Protein AF-U3U673-F1 (afdb_monomer_lite)

pLDDT: mean 75.5, std 21.14, range [34.41, 97.19]

Foldseek 3Di:
DDDPPDPPPDPDDPVPPPVFPQEFEPVLLVVLVVVLCCLPPPVLVVLVVQLVVLVVPDDQVPRPSNVVSVVVNVVSVVSNVVSVVSSVRHDYDDDDPVCPQADDAQKWWWKAFPVRDIAIAHEGGPSSCDDPVNPRYDYCPDQVNVQRGGDGAQDWTWGQDPVGITIMHTHDIDHDDPVVVVVVVVVVVVVVVVVVVVVVVVVVPPDDDDDDDDDDDDDDDDDDDDDDD

Radius of gyration: 31.05 Å; chains: 1; bounding box: 85×85×80 Å

Structure (mmCIF, N/CA/C/O backbone):
data_AF-U3U673-F1
#
_entry.id   AF-U3U673-F1
#
loop_
_atom_site.group_PDB
_atom_site.id
_atom_site.type_symbol
_atom_site.label_atom_id
_atom_site.label_alt_id
_atom_site.label_comp_id
_atom_site.label_asym_id
_atom_site.label_entity_id
_atom_site.label_seq_id
_atom_site.pdbx_PDB_ins_code
_atom_site.Cartn_x
_atom_site.Cartn_y
_atom_site.Cartn_z
_atom_site.occupancy
_atom_site.B_iso_or_equiv
_atom_site.auth_seq_id
_atom_site.auth_comp_id
_atom_site.auth_asym_id
_atom_site.auth_atom_id
_atom_site.pdbx_PDB_model_num
ATOM 1 N N . MET A 1 1 ? 40.592 -34.883 3.703 1.00 41.09 1 MET A N 1
ATOM 2 C CA . MET A 1 1 ? 40.811 -33.464 4.067 1.00 41.09 1 MET A CA 1
ATOM 3 C C . MET A 1 1 ? 40.754 -32.670 2.773 1.00 41.09 1 MET A C 1
ATOM 5 O O . MET A 1 1 ? 41.442 -33.080 1.857 1.00 41.09 1 MET A O 1
ATOM 9 N N . LEU A 1 2 ? 40.000 -31.601 2.548 1.00 46.12 2 LEU A N 1
ATOM 10 C CA . LEU A 1 2 ? 39.000 -30.818 3.283 1.00 46.12 2 LEU A CA 1
ATOM 11 C C . LEU A 1 2 ? 38.540 -29.794 2.219 1.00 46.12 2 LEU A C 1
ATOM 13 O O . LEU A 1 2 ? 39.374 -28.971 1.860 1.00 46.12 2 LEU A O 1
ATOM 17 N N . CYS A 1 3 ? 37.318 -29.850 1.665 1.00 37.28 3 CYS A N 1
ATOM 18 C CA . CYS A 1 3 ? 36.732 -28.674 0.981 1.00 37.28 3 CYS A CA 1
ATOM 19 C C . CYS A 1 3 ? 35.222 -28.745 0.648 1.00 37.28 3 CYS A C 1
ATOM 21 O O . CYS A 1 3 ? 34.767 -28.017 -0.225 1.00 37.28 3 CYS A O 1
ATOM 23 N N . ASP A 1 4 ? 34.421 -29.537 1.369 1.00 47.56 4 ASP A N 1
ATOM 24 C CA . ASP A 1 4 ? 32.951 -29.584 1.199 1.00 47.56 4 ASP A CA 1
ATOM 25 C C . ASP A 1 4 ? 32.200 -28.818 2.305 1.00 47.56 4 ASP A C 1
ATOM 27 O O . ASP A 1 4 ? 31.209 -29.289 2.856 1.00 47.56 4 ASP A O 1
ATOM 31 N N . SER A 1 5 ? 32.669 -27.627 2.692 1.00 47.22 5 SER A N 1
ATOM 32 C CA . SER A 1 5 ? 31.984 -26.850 3.740 1.00 47.22 5 SER A CA 1
ATOM 33 C C . SER A 1 5 ? 32.206 -25.342 3.628 1.00 47.22 5 SER A C 1
ATOM 35 O O . SER A 1 5 ? 32.678 -24.708 4.567 1.00 47.22 5 SER A O 1
ATOM 37 N N . LEU A 1 6 ? 31.846 -24.742 2.491 1.00 44.62 6 LEU A N 1
ATOM 38 C CA . LEU A 1 6 ? 31.764 -23.275 2.369 1.00 44.62 6 LEU A CA 1
ATOM 39 C C . LEU A 1 6 ? 30.470 -22.767 1.706 1.00 44.62 6 LEU A C 1
ATOM 41 O O . LEU A 1 6 ? 30.372 -21.594 1.365 1.00 44.62 6 LEU A O 1
ATOM 45 N N . TYR A 1 7 ? 29.439 -23.612 1.598 1.00 44.91 7 TYR A N 1
ATOM 46 C CA . TYR A 1 7 ? 28.103 -23.223 1.111 1.00 44.91 7 TYR A CA 1
ATOM 47 C C . TYR A 1 7 ? 26.984 -23.451 2.137 1.00 44.91 7 TYR A C 1
ATOM 49 O O . TYR A 1 7 ? 25.839 -23.724 1.787 1.00 44.91 7 TYR A O 1
ATOM 57 N N . ALA A 1 8 ? 27.304 -23.339 3.427 1.00 48.09 8 ALA A N 1
ATOM 58 C CA . ALA A 1 8 ? 26.330 -23.539 4.499 1.00 48.09 8 ALA A CA 1
ATOM 59 C C . ALA A 1 8 ? 26.537 -22.597 5.694 1.00 48.09 8 ALA A C 1
ATOM 61 O O . ALA A 1 8 ? 26.301 -22.987 6.829 1.00 48.09 8 ALA A O 1
ATOM 62 N N . VAL A 1 9 ? 26.976 -21.353 5.473 1.00 45.12 9 VAL A N 1
ATOM 63 C CA . VAL A 1 9 ? 27.039 -20.344 6.544 1.00 45.12 9 VAL A CA 1
ATOM 64 C C . VAL A 1 9 ? 26.683 -18.980 5.960 1.00 45.12 9 VAL A C 1
ATOM 66 O O . VAL A 1 9 ? 27.523 -18.318 5.364 1.00 45.12 9 VAL A O 1
ATOM 69 N N . ASN A 1 10 ? 25.390 -18.655 6.048 1.00 46.97 10 ASN A N 1
ATOM 70 C CA . ASN A 1 10 ? 24.757 -17.320 6.109 1.00 46.97 10 ASN A CA 1
ATOM 71 C C . ASN A 1 10 ? 23.314 -17.374 5.569 1.00 46.97 10 ASN A C 1
ATOM 73 O O . ASN A 1 10 ? 22.875 -16.534 4.788 1.00 46.97 10 ASN A O 1
ATOM 77 N N . ARG A 1 11 ? 22.551 -18.385 6.009 1.00 46.28 11 ARG A N 1
ATOM 78 C CA . ARG A 1 11 ? 21.081 -18.408 5.942 1.00 46.28 11 ARG A CA 1
ATOM 79 C C . ARG A 1 11 ? 20.502 -18.399 7.356 1.00 46.28 11 ARG A C 1
ATOM 81 O O . ARG A 1 11 ? 19.714 -19.255 7.734 1.00 46.28 11 ARG A O 1
ATOM 88 N N . ALA A 1 12 ? 20.954 -17.445 8.148 1.00 42.53 12 ALA A N 1
ATOM 89 C CA . ALA A 1 12 ? 20.345 -17.074 9.410 1.00 42.53 12 ALA A CA 1
ATOM 90 C C . ALA A 1 12 ? 20.705 -15.607 9.648 1.00 42.53 12 ALA A C 1
ATOM 92 O O . ALA A 1 12 ? 21.840 -15.215 9.397 1.00 42.53 12 ALA A O 1
ATOM 93 N N . VAL A 1 13 ? 19.739 -14.831 10.136 1.00 41.03 13 VAL A N 1
ATOM 94 C CA . VAL A 1 13 ? 19.811 -13.390 10.436 1.00 41.03 13 VAL A CA 1
ATOM 95 C C . VAL A 1 13 ? 19.468 -12.447 9.268 1.00 41.03 13 VAL A C 1
ATOM 97 O O . VAL A 1 13 ? 20.268 -11.637 8.819 1.00 41.03 13 VAL A O 1
ATOM 100 N N . THR A 1 14 ? 18.192 -12.463 8.880 1.00 39.06 14 THR A N 1
ATOM 101 C CA . THR A 1 14 ? 17.359 -11.244 8.968 1.00 39.06 14 THR A CA 1
ATOM 102 C C . THR A 1 14 ? 16.091 -11.582 9.744 1.00 39.06 14 THR A C 1
ATOM 104 O O . THR A 1 14 ? 14.972 -11.557 9.241 1.00 39.06 14 THR A O 1
ATOM 107 N N . THR A 1 15 ? 16.283 -11.960 11.004 1.00 40.66 15 THR A N 1
ATOM 108 C CA . THR A 1 15 ? 15.222 -12.130 11.998 1.00 40.66 15 THR A CA 1
ATOM 109 C C . THR A 1 15 ? 14.765 -10.740 12.464 1.00 40.66 15 THR A C 1
ATOM 111 O O . THR A 1 15 ? 15.051 -10.324 13.579 1.00 40.66 15 THR A O 1
ATOM 114 N N . SER A 1 16 ? 14.143 -9.979 11.561 1.00 42.34 16 SER A N 1
ATOM 115 C CA . SER A 1 16 ? 13.370 -8.756 11.851 1.00 42.34 16 SER A CA 1
ATOM 116 C C . SER A 1 16 ? 12.424 -8.345 10.710 1.00 42.34 16 SER A C 1
ATOM 118 O O . SER A 1 16 ? 11.810 -7.282 10.786 1.00 42.34 16 SER A O 1
ATOM 120 N N . GLU A 1 17 ? 12.227 -9.182 9.681 1.00 48.66 17 GLU A N 1
ATOM 121 C CA . GLU A 1 17 ? 11.011 -9.109 8.864 1.00 48.66 17 GLU A CA 1
ATOM 122 C C . GLU A 1 17 ? 9.852 -9.594 9.741 1.00 48.66 17 GLU A C 1
ATOM 124 O O . GLU A 1 17 ? 9.489 -10.770 9.751 1.00 48.66 17 GLU A O 1
ATOM 129 N N . ALA A 1 18 ? 9.317 -8.681 10.557 1.00 48.25 18 ALA A N 1
ATOM 130 C CA . ALA A 1 18 ? 8.008 -8.837 11.169 1.00 48.25 18 ALA A CA 1
ATOM 131 C C . ALA A 1 18 ? 7.057 -9.361 10.090 1.00 48.25 18 ALA A C 1
ATOM 133 O O . ALA A 1 18 ? 7.066 -8.838 8.976 1.00 48.25 18 ALA A O 1
ATOM 134 N N . MET A 1 19 ? 6.311 -10.425 10.394 1.00 60.16 19 MET A N 1
ATOM 135 C CA . MET A 1 19 ? 5.381 -11.045 9.454 1.00 60.16 19 MET A CA 1
ATOM 136 C C . MET A 1 19 ? 4.450 -9.971 8.894 1.00 60.16 19 MET A C 1
ATOM 138 O O . MET A 1 19 ? 3.515 -9.549 9.568 1.00 60.16 19 MET A O 1
ATOM 142 N N . LYS A 1 20 ? 4.770 -9.487 7.691 1.00 67.19 20 LYS A N 1
ATOM 143 C CA . LYS A 1 20 ? 4.067 -8.380 7.057 1.00 67.19 20 LYS A CA 1
ATOM 144 C C . LYS A 1 20 ? 2.636 -8.832 6.837 1.00 67.19 20 LYS A C 1
ATOM 146 O O . LYS A 1 20 ? 2.406 -9.887 6.241 1.00 67.19 20 LYS A O 1
ATOM 151 N N . THR A 1 21 ? 1.685 -8.063 7.343 1.00 82.38 21 THR A N 1
ATOM 152 C CA . THR A 1 21 ? 0.281 -8.439 7.246 1.00 82.38 21 THR A CA 1
ATOM 153 C C . THR A 1 21 ? -0.146 -8.438 5.772 1.00 82.38 21 THR A C 1
ATOM 155 O O . THR A 1 21 ? -0.102 -7.406 5.106 1.00 82.38 21 THR A O 1
ATOM 158 N N . GLN A 1 22 ? -0.541 -9.604 5.245 1.00 88.06 22 GLN A N 1
ATOM 159 C CA . GLN A 1 22 ? -0.904 -9.817 3.832 1.00 88.06 22 GLN A CA 1
ATOM 160 C C . GLN A 1 22 ? -2.353 -9.391 3.530 1.00 88.06 22 GLN A C 1
ATOM 162 O O . GLN A 1 22 ? -3.122 -10.152 2.941 1.00 88.06 22 GLN A O 1
ATOM 167 N N . LEU A 1 23 ? -2.747 -8.199 3.975 1.00 89.94 23 LEU A N 1
ATOM 168 C CA . LEU A 1 23 ? -4.087 -7.646 3.766 1.00 89.94 23 LEU A CA 1
ATOM 169 C C . LEU A 1 23 ? -4.001 -6.413 2.873 1.00 89.94 23 LEU A C 1
ATOM 171 O O . LEU A 1 23 ? -3.088 -5.602 3.024 1.00 89.94 23 LEU A O 1
ATOM 175 N N . ILE A 1 24 ? -4.953 -6.280 1.954 1.00 90.50 24 ILE A N 1
ATOM 176 C CA . ILE A 1 24 ? -5.050 -5.141 1.042 1.00 90.50 24 ILE A CA 1
ATOM 177 C C . ILE A 1 24 ? -6.512 -4.766 0.798 1.00 90.50 24 ILE A C 1
ATOM 179 O O . ILE A 1 24 ? -7.388 -5.635 0.784 1.00 90.50 24 ILE A O 1
ATOM 183 N N . THR A 1 25 ? -6.780 -3.479 0.589 1.00 89.31 25 THR A N 1
ATOM 184 C CA . THR A 1 25 ? -8.088 -3.019 0.114 1.00 89.31 25 THR A CA 1
ATOM 185 C C . THR A 1 25 ? -8.305 -3.403 -1.353 1.00 89.31 25 THR A C 1
ATOM 187 O O . THR A 1 25 ? -7.363 -3.623 -2.124 1.00 89.31 25 THR A O 1
ATOM 190 N N . ARG A 1 26 ? -9.571 -3.461 -1.776 1.00 88.06 26 ARG A N 1
ATOM 191 C CA . ARG A 1 26 ? -9.944 -3.699 -3.178 1.00 88.06 26 ARG A CA 1
ATOM 192 C C . ARG A 1 26 ? -9.343 -2.648 -4.117 1.00 88.06 26 ARG A C 1
ATOM 194 O O . ARG A 1 26 ? -8.765 -2.993 -5.150 1.00 88.06 26 ARG A O 1
ATOM 201 N N . GLU A 1 27 ? -9.439 -1.378 -3.733 1.00 86.50 27 GLU A N 1
ATOM 202 C CA . GLU A 1 27 ? -8.862 -0.245 -4.461 1.00 86.50 27 GLU A CA 1
ATOM 203 C C . GLU A 1 27 ? -7.339 -0.376 -4.597 1.00 86.50 27 GLU A C 1
ATOM 205 O O . GLU A 1 27 ? -6.792 -0.228 -5.693 1.00 86.50 27 GLU A O 1
ATOM 210 N N . GLY A 1 28 ? -6.654 -0.684 -3.491 1.00 88.19 28 GLY A N 1
ATOM 211 C CA . GLY A 1 28 ? -5.207 -0.864 -3.448 1.00 88.19 28 GLY A CA 1
ATOM 212 C C . GLY A 1 28 ? -4.745 -1.992 -4.363 1.00 88.19 28 GLY A C 1
ATOM 213 O O . GLY A 1 28 ? -3.818 -1.813 -5.154 1.00 88.19 28 GLY A O 1
ATOM 214 N N . TYR A 1 29 ? -5.441 -3.131 -4.335 1.00 90.94 29 TYR A N 1
ATOM 215 C CA . TYR A 1 29 ? -5.142 -4.260 -5.215 1.00 90.94 29 TYR A CA 1
ATOM 216 C C . TYR A 1 29 ? -5.245 -3.876 -6.695 1.00 90.94 29 TYR A C 1
ATOM 218 O O . TYR A 1 29 ? -4.346 -4.176 -7.485 1.00 90.94 29 TYR A O 1
ATOM 226 N N . ASN A 1 30 ? -6.312 -3.167 -7.073 1.00 90.88 30 ASN A N 1
ATOM 227 C CA . ASN A 1 30 ? -6.515 -2.719 -8.449 1.00 90.88 30 ASN A CA 1
ATOM 228 C C . ASN A 1 30 ? -5.425 -1.738 -8.900 1.00 90.88 30 ASN A C 1
ATOM 230 O O . ASN A 1 30 ? -4.930 -1.858 -10.021 1.00 90.88 30 ASN A O 1
ATOM 234 N N . LYS A 1 31 ? -4.995 -0.820 -8.024 1.00 90.19 31 LYS A N 1
ATOM 235 C CA . LYS A 1 31 ? -3.881 0.105 -8.294 1.00 90.19 31 LYS A CA 1
ATOM 236 C C . LYS A 1 31 ? -2.564 -0.641 -8.516 1.00 90.19 31 LYS A C 1
ATOM 238 O O . LYS A 1 31 ? -1.888 -0.385 -9.509 1.00 90.19 31 LYS A O 1
ATOM 243 N N . LEU A 1 32 ? -2.223 -1.599 -7.650 1.00 91.31 32 LEU A N 1
ATOM 244 C CA . LEU A 1 32 ? -1.005 -2.407 -7.798 1.00 91.31 32 LEU A CA 1
ATOM 245 C C . LEU A 1 32 ? -1.026 -3.262 -9.069 1.00 91.31 32 LEU A C 1
ATOM 247 O O . LEU A 1 32 ? 0.001 -3.424 -9.731 1.00 91.31 32 LEU A O 1
ATOM 251 N N . ARG A 1 33 ? -2.195 -3.800 -9.429 1.00 93.38 33 ARG A N 1
ATOM 252 C CA . ARG A 1 33 ? -2.381 -4.549 -10.673 1.00 93.38 33 ARG A CA 1
ATOM 253 C C . ARG A 1 33 ? -2.203 -3.655 -11.900 1.00 93.38 33 ARG A C 1
ATOM 255 O O . ARG A 1 33 ? -1.454 -4.018 -12.801 1.00 93.38 33 ARG A O 1
ATOM 262 N N . ALA A 1 34 ? -2.831 -2.481 -11.909 1.00 93.94 34 ALA A N 1
ATOM 263 C CA . ALA A 1 34 ? -2.680 -1.507 -12.987 1.00 93.94 34 ALA A CA 1
ATOM 264 C C . ALA A 1 34 ? -1.221 -1.047 -13.136 1.00 93.94 34 ALA A C 1
ATOM 266 O O . ALA A 1 34 ? -0.706 -0.973 -14.251 1.00 93.94 34 ALA A O 1
ATOM 267 N N . GLU A 1 35 ? -0.524 -0.812 -12.020 1.00 93.12 35 GLU A N 1
ATOM 268 C CA . GLU A 1 35 ? 0.906 -0.495 -12.023 1.00 93.12 35 GLU A CA 1
ATOM 269 C C . GLU A 1 35 ? 1.732 -1.638 -12.631 1.00 93.12 35 GLU A C 1
ATOM 271 O O . GLU A 1 35 ? 2.569 -1.397 -13.503 1.00 93.12 35 GLU A O 1
ATOM 276 N N . HIS A 1 36 ? 1.492 -2.887 -12.211 1.00 94.81 36 HIS A N 1
ATOM 277 C CA . HIS A 1 36 ? 2.172 -4.056 -12.770 1.00 94.81 36 HIS A CA 1
ATOM 278 C C . HIS A 1 36 ? 1.980 -4.139 -14.288 1.00 94.81 36 HIS A C 1
ATOM 280 O O . HIS A 1 36 ? 2.955 -4.319 -15.022 1.00 94.81 36 HIS A O 1
ATOM 286 N N . ASP A 1 37 ? 0.741 -3.993 -14.755 1.00 95.62 37 ASP A N 1
ATOM 287 C CA . ASP A 1 37 ? 0.399 -4.136 -16.165 1.00 95.62 37 ASP A CA 1
ATOM 288 C C . ASP A 1 37 ? 1.010 -3.008 -17.005 1.00 95.62 37 ASP A C 1
ATOM 290 O O . ASP A 1 37 ? 1.577 -3.283 -18.064 1.00 95.62 37 ASP A O 1
ATOM 294 N N . HIS A 1 38 ? 1.009 -1.770 -16.507 1.00 96.19 38 HIS A N 1
ATOM 295 C CA . HIS A 1 38 ? 1.695 -0.647 -17.151 1.00 96.19 38 HIS A CA 1
ATOM 296 C C . HIS A 1 38 ? 3.213 -0.880 -17.237 1.00 96.19 38 HIS A C 1
ATOM 298 O O . HIS A 1 38 ? 3.829 -0.723 -18.297 1.00 96.19 38 HIS A O 1
ATOM 304 N N . LEU A 1 39 ? 3.837 -1.317 -16.136 1.00 95.81 39 LEU A N 1
ATOM 305 C CA . LEU A 1 39 ? 5.272 -1.596 -16.110 1.00 95.81 39 LEU A CA 1
ATOM 306 C C . LEU A 1 39 ? 5.656 -2.726 -17.070 1.00 95.81 39 LEU A C 1
ATOM 308 O O . LEU A 1 39 ? 6.684 -2.635 -17.745 1.00 95.81 39 LEU A O 1
ATOM 312 N N . TRP A 1 40 ? 4.847 -3.782 -17.136 1.00 95.00 40 TRP A N 1
ATOM 313 C CA . TRP A 1 40 ? 5.128 -4.967 -17.939 1.00 95.00 40 TRP A CA 1
ATOM 314 C C . TRP A 1 40 ? 4.841 -4.767 -19.430 1.00 95.00 40 TRP A C 1
ATOM 316 O O . TRP A 1 40 ? 5.676 -5.139 -20.257 1.00 95.00 40 TRP A O 1
ATOM 326 N N . ASN A 1 41 ? 3.692 -4.180 -19.773 1.00 95.50 41 ASN A N 1
ATOM 327 C CA . ASN A 1 41 ? 3.214 -4.096 -21.155 1.00 95.50 41 ASN A CA 1
ATOM 328 C C . ASN A 1 41 ? 3.707 -2.845 -21.892 1.00 95.50 41 ASN A C 1
ATOM 330 O O . ASN A 1 41 ? 3.889 -2.894 -23.107 1.00 95.50 41 ASN A O 1
ATOM 334 N N . GLU A 1 42 ? 3.952 -1.740 -21.184 1.00 95.94 42 GLU A N 1
ATOM 335 C CA . GLU A 1 42 ? 4.288 -0.456 -21.811 1.00 95.94 42 GLU A CA 1
ATOM 336 C C . GLU A 1 42 ? 5.735 -0.052 -21.522 1.00 95.94 42 GLU A C 1
ATOM 338 O O . GLU A 1 42 ? 6.576 -0.026 -22.428 1.00 95.94 42 GLU A O 1
ATOM 343 N N . LYS A 1 43 ? 6.055 0.203 -20.246 1.00 96.00 43 LYS A N 1
ATOM 344 C CA . LYS A 1 43 ? 7.345 0.790 -19.855 1.00 96.00 43 LYS A CA 1
ATOM 345 C C . LYS A 1 43 ? 8.527 -0.131 -20.117 1.00 96.00 43 LYS A C 1
ATOM 347 O O . LYS A 1 43 ? 9.547 0.305 -20.647 1.00 96.00 43 LYS A O 1
ATOM 352 N N . ARG A 1 44 ? 8.432 -1.413 -19.757 1.00 95.75 44 ARG A N 1
ATOM 353 C CA . ARG A 1 44 ? 9.546 -2.353 -19.945 1.00 95.75 44 ARG A CA 1
ATOM 354 C C . ARG A 1 44 ? 9.917 -2.524 -21.431 1.00 95.75 44 ARG A C 1
ATOM 356 O O . ARG A 1 44 ? 11.110 -2.408 -21.736 1.00 95.75 44 ARG A O 1
ATOM 363 N N . PRO A 1 45 ? 8.973 -2.748 -22.369 1.00 97.19 45 PRO A N 1
ATOM 364 C CA . PRO A 1 45 ? 9.275 -2.760 -23.801 1.00 97.19 45 PRO A CA 1
ATOM 365 C C . PRO A 1 45 ? 9.844 -1.436 -24.318 1.00 97.19 45 PRO A C 1
ATOM 367 O O . PRO A 1 45 ? 10.803 -1.461 -25.087 1.00 97.19 45 PRO A O 1
ATOM 370 N N . GLU A 1 46 ? 9.304 -0.294 -23.881 1.00 96.69 46 GLU A N 1
ATOM 371 C CA . GLU A 1 46 ? 9.803 1.042 -24.238 1.00 96.69 46 GLU A CA 1
ATOM 372 C C . GLU A 1 46 ? 11.289 1.197 -23.880 1.00 96.69 46 GLU A C 1
ATOM 374 O O . GLU A 1 46 ? 12.121 1.417 -24.762 1.00 96.69 46 GLU A O 1
ATOM 379 N N . ILE A 1 47 ? 11.648 0.978 -22.611 1.00 96.44 47 ILE A N 1
ATOM 380 C CA . ILE A 1 47 ? 13.036 1.110 -22.147 1.00 96.44 47 ILE A CA 1
ATOM 381 C C . ILE A 1 47 ? 13.951 0.090 -22.830 1.00 96.44 47 ILE A C 1
ATOM 383 O O . ILE A 1 47 ? 15.087 0.413 -23.165 1.00 96.44 47 ILE A O 1
ATOM 387 N N . THR A 1 48 ? 13.467 -1.123 -23.106 1.00 96.75 48 THR A N 1
ATOM 388 C CA . THR A 1 48 ? 14.257 -2.138 -23.823 1.00 96.75 48 THR A CA 1
ATOM 389 C C . THR A 1 48 ? 14.638 -1.663 -25.228 1.00 96.75 48 THR A C 1
ATOM 391 O O . THR A 1 48 ? 15.787 -1.835 -25.639 1.00 96.75 48 THR A O 1
ATOM 394 N N . ARG A 1 49 ? 13.712 -1.016 -25.952 1.00 96.56 49 ARG A N 1
ATOM 395 C CA . ARG A 1 49 ? 14.000 -0.429 -27.271 1.00 96.56 49 ARG A CA 1
ATOM 396 C C . ARG A 1 49 ? 15.036 0.688 -27.167 1.00 96.56 49 ARG A C 1
ATOM 398 O O . ARG A 1 49 ? 15.979 0.692 -27.952 1.00 96.56 49 ARG A O 1
ATOM 405 N N . ILE A 1 50 ? 14.908 1.570 -26.174 1.00 95.38 50 ILE A N 1
ATOM 406 C CA . ILE A 1 50 ? 15.864 2.665 -25.938 1.00 95.38 50 ILE A CA 1
ATOM 407 C C . ILE A 1 50 ? 17.258 2.111 -25.625 1.00 95.38 50 ILE A C 1
ATOM 409 O O . ILE A 1 50 ? 18.238 2.549 -26.220 1.00 95.38 50 ILE A O 1
ATOM 413 N N .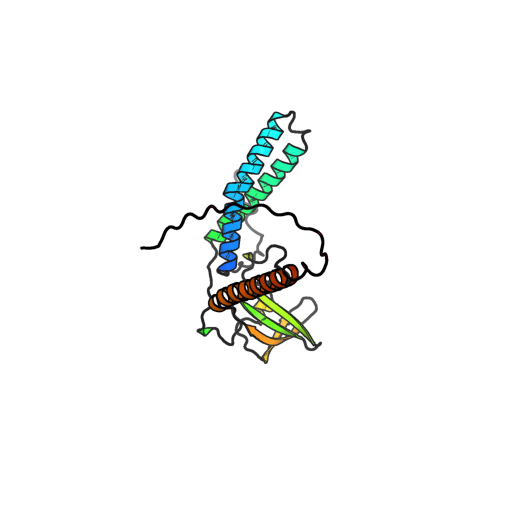 VAL A 1 51 ? 17.360 1.105 -24.750 1.00 95.44 51 VAL A N 1
ATOM 414 C CA . VAL A 1 51 ? 18.637 0.444 -24.432 1.00 95.44 51 VAL A CA 1
ATOM 415 C C . VAL A 1 51 ? 19.248 -0.195 -25.679 1.00 95.44 51 VAL A C 1
ATOM 417 O O . VAL A 1 51 ? 20.450 -0.063 -25.897 1.00 95.44 51 VAL A O 1
ATOM 420 N N . SER A 1 52 ? 18.440 -0.873 -26.500 1.00 95.31 52 SER A N 1
ATOM 421 C CA . SER A 1 52 ? 18.907 -1.499 -27.741 1.00 95.31 52 SER A CA 1
ATOM 422 C C . SER A 1 52 ? 19.402 -0.467 -28.754 1.00 95.31 52 SER A C 1
ATOM 424 O O . SER A 1 52 ? 20.425 -0.690 -29.396 1.00 95.31 52 SER A O 1
ATOM 426 N N . TRP A 1 53 ? 18.700 0.659 -28.887 1.00 93.94 53 TRP A N 1
ATOM 427 C CA . TRP A 1 53 ? 19.097 1.756 -29.766 1.00 93.94 53 TRP A CA 1
ATOM 428 C C . TRP A 1 53 ? 20.381 2.428 -29.272 1.00 93.94 53 TRP A C 1
ATOM 430 O O . TRP A 1 53 ? 21.341 2.536 -30.030 1.00 93.94 53 TRP A O 1
ATOM 440 N N . ALA A 1 54 ? 20.465 2.762 -27.981 1.00 94.31 54 ALA A N 1
ATOM 441 C CA . ALA A 1 54 ? 21.671 3.326 -27.376 1.00 94.31 54 ALA A CA 1
ATOM 442 C C . ALA A 1 54 ? 22.884 2.391 -27.538 1.00 94.31 54 ALA A C 1
ATOM 444 O O . ALA A 1 54 ? 23.990 2.845 -27.825 1.00 94.31 54 ALA A O 1
ATOM 445 N N . ALA A 1 55 ? 22.674 1.074 -27.436 1.00 93.38 55 ALA A N 1
ATOM 446 C CA . ALA A 1 55 ? 23.719 0.075 -27.651 1.00 93.38 55 ALA A CA 1
ATOM 447 C C . ALA A 1 55 ? 24.211 -0.022 -29.109 1.00 93.38 55 ALA A C 1
ATOM 449 O O . ALA A 1 55 ? 25.251 -0.640 -29.331 1.00 93.38 55 ALA A O 1
ATOM 450 N N . SER A 1 56 ? 23.485 0.546 -30.080 1.00 93.12 56 SER A N 1
ATOM 451 C CA . SER A 1 56 ? 23.876 0.578 -31.498 1.00 93.12 56 SER A CA 1
ATOM 452 C C . SER A 1 56 ? 24.705 1.808 -31.887 1.00 93.12 56 SER A C 1
ATOM 454 O O . SER A 1 56 ? 25.344 1.798 -32.933 1.00 93.12 56 SER A O 1
ATOM 456 N N . LEU A 1 57 ? 24.723 2.852 -31.048 1.00 90.44 57 LEU A N 1
ATOM 457 C CA . LEU A 1 57 ? 25.331 4.152 -31.362 1.00 90.44 57 LEU A CA 1
ATOM 458 C C . LEU A 1 57 ? 26.826 4.258 -31.025 1.00 90.44 57 LEU A C 1
ATOM 460 O O . LEU A 1 57 ? 27.427 5.291 -31.305 1.00 90.44 57 LEU A O 1
ATOM 464 N N . GLY A 1 58 ? 27.438 3.230 -30.430 1.00 87.06 58 GLY A N 1
ATOM 465 C CA . GLY A 1 58 ? 28.867 3.250 -30.114 1.00 87.06 58 GLY A CA 1
ATOM 466 C C . GLY A 1 58 ? 29.253 2.407 -28.903 1.00 87.06 58 GLY A C 1
ATOM 467 O O . GLY A 1 58 ? 28.565 1.444 -28.552 1.00 87.06 58 GLY A O 1
ATOM 468 N N . ASP A 1 59 ? 30.373 2.773 -28.270 1.00 90.00 59 ASP A N 1
ATOM 469 C CA . ASP A 1 59 ? 30.865 2.068 -27.090 1.00 90.00 59 ASP A CA 1
ATOM 470 C C . ASP A 1 59 ? 29.932 2.249 -25.882 1.00 90.00 59 ASP A C 1
ATOM 472 O O . ASP A 1 59 ? 29.449 3.334 -25.552 1.00 90.00 59 ASP A O 1
ATOM 476 N N . ARG A 1 60 ? 29.676 1.136 -25.198 1.00 87.62 60 ARG A N 1
ATOM 477 C CA . ARG A 1 60 ? 28.714 1.039 -24.098 1.00 87.62 60 ARG A CA 1
ATOM 478 C C . ARG A 1 60 ? 29.242 1.657 -22.806 1.00 87.62 60 ARG A C 1
ATOM 480 O O . ARG A 1 60 ? 28.428 1.995 -21.949 1.00 87.62 60 ARG A O 1
ATOM 487 N N . SER A 1 61 ? 30.564 1.751 -22.650 1.00 86.75 61 SER A N 1
ATOM 488 C CA . SER A 1 61 ? 31.220 2.334 -21.470 1.00 86.75 61 SER A CA 1
ATOM 489 C C . SER A 1 61 ? 31.012 3.841 -21.390 1.00 86.75 61 SER A C 1
ATOM 491 O O . SER A 1 61 ? 30.814 4.382 -20.306 1.00 86.75 61 SER A O 1
ATOM 493 N N . GLU A 1 62 ? 31.061 4.503 -22.544 1.00 90.06 62 GLU A N 1
ATOM 494 C CA . GLU A 1 62 ? 31.052 5.963 -22.653 1.00 90.06 62 GLU A CA 1
ATOM 495 C C . GLU A 1 62 ? 29.639 6.519 -22.868 1.00 90.06 62 GLU A C 1
ATOM 497 O O . GLU A 1 62 ? 29.356 7.669 -22.532 1.00 90.06 62 GLU A O 1
ATOM 502 N N . ASN A 1 63 ? 28.716 5.698 -23.379 1.00 93.00 63 ASN A N 1
ATOM 503 C CA . ASN A 1 63 ? 27.343 6.117 -23.627 1.00 93.00 63 ASN A CA 1
ATOM 504 C C . ASN A 1 63 ? 26.530 6.248 -22.317 1.00 93.00 63 ASN A C 1
ATOM 506 O O . ASN A 1 63 ? 26.080 5.261 -21.714 1.00 93.00 63 ASN A O 1
ATOM 510 N N . ALA A 1 64 ? 26.290 7.496 -21.907 1.00 93.12 64 ALA A N 1
ATOM 511 C CA . ALA A 1 64 ? 25.490 7.842 -20.734 1.00 93.12 64 ALA A CA 1
ATOM 512 C C . ALA A 1 64 ? 24.039 7.329 -20.826 1.00 93.12 64 ALA A C 1
ATOM 514 O O . ALA A 1 64 ? 23.518 6.795 -19.839 1.00 93.12 64 ALA A O 1
ATOM 515 N N . ASP A 1 65 ? 23.416 7.403 -22.008 1.00 93.12 65 ASP A N 1
ATOM 516 C CA . ASP A 1 65 ? 22.037 6.956 -22.226 1.00 93.12 65 ASP A CA 1
ATOM 517 C C . ASP A 1 65 ? 21.908 5.448 -22.028 1.00 93.12 65 ASP A C 1
ATOM 519 O O . ASP A 1 65 ? 20.959 4.974 -21.397 1.00 93.12 65 ASP A O 1
ATOM 523 N N . TYR A 1 66 ? 22.884 4.669 -22.498 1.00 94.62 66 TYR A N 1
ATOM 524 C CA . TYR A 1 66 ? 22.893 3.225 -22.274 1.00 94.62 66 TYR A CA 1
ATOM 525 C C . TYR A 1 66 ? 22.988 2.895 -20.778 1.00 94.62 66 TYR A C 1
ATOM 527 O O . TYR A 1 66 ? 22.200 2.094 -20.261 1.00 94.62 66 TYR A O 1
ATOM 535 N N . THR A 1 67 ? 23.916 3.531 -20.059 1.00 94.19 67 THR A N 1
ATOM 536 C CA . THR A 1 67 ? 24.127 3.275 -18.626 1.00 94.19 67 THR A CA 1
ATOM 537 C C . THR A 1 67 ? 22.898 3.647 -17.795 1.00 94.19 67 THR A C 1
ATOM 539 O O . THR A 1 67 ? 22.462 2.861 -16.941 1.00 94.19 67 THR A O 1
ATOM 542 N N . TYR A 1 68 ? 22.298 4.806 -18.074 1.00 95.38 68 TYR A N 1
ATOM 543 C CA . TYR A 1 68 ? 21.085 5.272 -17.410 1.00 95.38 68 TYR A CA 1
ATOM 544 C C . TYR A 1 68 ? 19.897 4.338 -17.672 1.00 95.38 68 TYR A C 1
ATOM 546 O O . TYR A 1 68 ? 19.314 3.797 -16.727 1.00 95.38 68 TYR A O 1
ATOM 554 N N . ASN A 1 69 ? 19.579 4.060 -18.940 1.00 96.06 69 ASN A N 1
ATOM 555 C CA . ASN A 1 69 ? 18.421 3.236 -19.290 1.00 96.06 69 ASN A CA 1
ATOM 556 C C . ASN A 1 69 ? 18.583 1.781 -18.820 1.00 96.06 69 ASN A C 1
ATOM 558 O O . ASN A 1 69 ? 17.615 1.146 -18.402 1.00 96.06 69 ASN A O 1
ATOM 562 N N . LYS A 1 70 ? 19.814 1.258 -18.764 1.00 94.94 70 LYS A N 1
ATOM 563 C CA . LYS A 1 70 ? 20.101 -0.055 -18.166 1.00 94.94 70 LYS A CA 1
ATOM 564 C C . LYS A 1 70 ? 19.895 -0.076 -16.650 1.00 94.94 70 LYS A C 1
ATOM 566 O O . LYS A 1 70 ? 19.514 -1.105 -16.086 1.00 94.94 70 LYS A O 1
ATOM 571 N N . ARG A 1 71 ? 20.161 1.028 -15.944 1.00 96.38 71 ARG A N 1
ATOM 572 C CA . ARG A 1 71 ? 19.805 1.166 -14.520 1.00 96.38 71 ARG A CA 1
ATOM 573 C C . ARG A 1 71 ? 18.287 1.225 -14.350 1.00 96.38 71 ARG A C 1
ATOM 575 O O . ARG A 1 71 ? 17.771 0.515 -13.489 1.00 96.38 71 ARG A O 1
ATOM 582 N N . LEU A 1 72 ? 17.595 1.994 -15.188 1.00 96.38 72 LEU A N 1
ATOM 583 C CA . LEU A 1 72 ? 16.138 2.116 -15.161 1.00 96.38 72 LEU A CA 1
ATOM 584 C C . LEU A 1 72 ? 15.445 0.772 -15.431 1.00 96.38 72 LEU A C 1
ATOM 586 O O . LEU A 1 72 ? 14.574 0.366 -14.667 1.00 96.38 72 LEU A O 1
ATOM 590 N N . LEU A 1 73 ? 15.900 0.013 -16.432 1.00 95.81 73 LEU A N 1
ATOM 591 C CA . LEU A 1 73 ? 15.386 -1.330 -16.722 1.00 95.81 73 LEU A CA 1
ATOM 592 C C . LEU A 1 73 ? 15.508 -2.268 -15.510 1.00 95.81 73 LEU A C 1
ATOM 594 O O . LEU A 1 73 ? 14.565 -2.979 -15.173 1.00 95.81 73 LEU A O 1
ATOM 598 N N . ARG A 1 74 ? 16.639 -2.217 -14.789 1.00 96.69 74 ARG A N 1
ATOM 599 C CA . ARG A 1 74 ? 16.833 -2.991 -13.549 1.00 96.69 74 ARG A CA 1
ATOM 600 C C . ARG A 1 74 ? 15.883 -2.559 -12.430 1.00 96.69 74 ARG A C 1
ATOM 602 O O . ARG A 1 74 ? 15.444 -3.411 -11.658 1.00 96.69 74 ARG A O 1
ATOM 609 N N . GLN A 1 75 ? 15.579 -1.265 -12.323 1.00 96.25 75 GLN A N 1
ATOM 610 C CA . GLN A 1 75 ? 14.601 -0.753 -11.358 1.00 96.25 75 GLN A CA 1
ATOM 611 C C . GLN A 1 75 ? 13.190 -1.252 -11.687 1.00 96.25 75 GLN A C 1
ATOM 613 O O . GLN A 1 75 ? 12.517 -1.770 -10.795 1.00 96.25 75 GLN A O 1
ATOM 618 N N . ILE A 1 76 ? 12.789 -1.190 -12.962 1.00 96.06 76 ILE A N 1
ATOM 619 C CA . ILE A 1 76 ? 11.500 -1.706 -13.445 1.00 96.06 76 ILE A CA 1
ATOM 620 C C . ILE A 1 76 ? 11.388 -3.206 -13.165 1.00 96.06 76 ILE A C 1
ATOM 622 O O . ILE A 1 76 ? 10.438 -3.638 -12.519 1.00 96.06 76 ILE A O 1
ATOM 626 N N . ASP A 1 77 ? 12.384 -4.006 -13.556 1.00 95.56 77 ASP A N 1
ATOM 627 C CA . ASP A 1 77 ? 12.359 -5.456 -13.334 1.00 95.56 77 ASP A CA 1
ATOM 628 C C . ASP A 1 77 ? 12.297 -5.817 -11.839 1.00 95.56 77 ASP A C 1
ATOM 630 O O . ASP A 1 77 ? 11.661 -6.805 -11.461 1.00 95.56 77 ASP A O 1
ATOM 634 N N . ARG A 1 78 ? 12.945 -5.028 -10.967 1.00 95.69 78 ARG A N 1
ATOM 635 C CA . ARG A 1 78 ? 12.852 -5.203 -9.510 1.00 95.69 78 ARG A CA 1
ATOM 636 C C . ARG A 1 78 ? 11.434 -4.929 -9.014 1.00 95.69 78 ARG A C 1
ATOM 638 O O . ARG A 1 78 ? 10.919 -5.725 -8.231 1.00 95.69 78 ARG A O 1
ATOM 645 N N . ARG A 1 79 ? 10.807 -3.840 -9.474 1.00 94.31 79 ARG A N 1
ATOM 646 C CA . ARG A 1 79 ? 9.433 -3.481 -9.097 1.00 94.31 79 ARG A CA 1
ATOM 647 C C . ARG A 1 79 ? 8.426 -4.510 -9.604 1.00 94.31 79 ARG A C 1
ATOM 649 O O . ARG A 1 79 ? 7.602 -4.965 -8.824 1.00 94.31 79 ARG A O 1
ATOM 656 N N . VAL A 1 80 ? 8.548 -4.967 -10.849 1.00 95.25 80 VAL A N 1
ATOM 657 C CA . VAL A 1 80 ? 7.684 -6.018 -11.413 1.00 95.25 80 VAL A CA 1
ATOM 658 C C . VAL A 1 80 ? 7.795 -7.319 -10.617 1.00 95.25 80 VAL A C 1
ATOM 660 O O . VAL A 1 80 ? 6.779 -7.925 -10.283 1.00 95.25 80 VAL A O 1
ATOM 663 N N . ARG A 1 81 ? 9.016 -7.752 -10.271 1.00 94.25 81 ARG A N 1
ATOM 664 C CA . ARG A 1 81 ? 9.217 -8.956 -9.446 1.00 94.25 81 ARG A CA 1
ATOM 665 C C . ARG A 1 81 ? 8.580 -8.826 -8.064 1.00 94.25 81 ARG A C 1
ATOM 667 O O . ARG A 1 81 ? 7.974 -9.785 -7.598 1.00 94.25 81 ARG A O 1
ATOM 674 N N . TYR A 1 82 ? 8.699 -7.653 -7.442 1.00 91.62 82 TYR A N 1
ATOM 675 C CA . TYR A 1 82 ? 8.030 -7.346 -6.180 1.00 91.62 82 TYR A CA 1
ATOM 676 C C . TYR A 1 82 ? 6.507 -7.454 -6.317 1.00 91.62 82 TYR A C 1
ATOM 678 O O . TYR A 1 82 ? 5.893 -8.249 -5.613 1.00 91.62 82 TYR A O 1
ATOM 686 N N . LEU A 1 83 ? 5.917 -6.735 -7.280 1.00 92.31 83 LEU A N 1
ATOM 687 C CA . LEU A 1 83 ? 4.470 -6.710 -7.504 1.00 92.31 83 LEU A CA 1
ATOM 688 C C . LEU A 1 83 ? 3.909 -8.105 -7.791 1.00 92.31 83 LEU A C 1
ATOM 690 O O . LEU A 1 83 ? 2.890 -8.472 -7.223 1.00 92.31 83 LEU A O 1
ATOM 694 N N . ARG A 1 84 ? 4.596 -8.917 -8.603 1.00 93.19 84 ARG A N 1
ATOM 695 C CA . ARG A 1 84 ? 4.185 -10.304 -8.874 1.00 93.19 84 ARG A CA 1
ATOM 696 C C . ARG A 1 84 ? 4.117 -11.162 -7.617 1.00 93.19 84 ARG A C 1
ATOM 698 O O . ARG A 1 84 ? 3.173 -11.930 -7.470 1.00 93.19 84 ARG A O 1
ATOM 705 N N . LYS A 1 85 ? 5.115 -11.050 -6.734 1.00 91.38 85 LYS A N 1
ATOM 706 C CA . LYS A 1 85 ? 5.126 -11.791 -5.469 1.00 91.38 85 LYS A CA 1
ATOM 707 C C . LYS A 1 85 ? 4.014 -11.292 -4.546 1.00 91.38 85 LYS A C 1
ATOM 709 O O . LYS A 1 85 ? 3.239 -12.099 -4.050 1.00 91.38 85 LYS A O 1
ATOM 714 N N . CYS A 1 86 ? 3.894 -9.975 -4.379 1.00 89.06 86 CYS A N 1
ATOM 715 C CA . CYS A 1 86 ? 2.861 -9.386 -3.533 1.00 89.06 86 CYS A CA 1
ATOM 716 C C . CYS A 1 86 ? 1.453 -9.759 -4.011 1.00 89.06 86 CYS A C 1
ATOM 718 O O . CYS A 1 86 ? 0.672 -10.287 -3.233 1.00 89.06 86 CYS A O 1
ATOM 720 N N . LEU A 1 87 ? 1.133 -9.574 -5.296 1.00 91.12 87 LEU A N 1
ATOM 721 C CA . LEU A 1 87 ? -0.197 -9.876 -5.845 1.00 91.12 87 LEU A CA 1
ATOM 722 C C . LEU A 1 87 ? -0.601 -11.352 -5.701 1.00 91.12 87 LEU A C 1
ATOM 724 O O . LEU A 1 87 ? -1.795 -11.640 -5.698 1.00 91.12 87 LEU A O 1
ATOM 728 N N . ALA A 1 88 ? 0.363 -12.272 -5.594 1.00 90.19 88 ALA A N 1
ATOM 729 C CA . ALA A 1 88 ? 0.103 -13.694 -5.378 1.00 90.19 88 ALA A CA 1
ATOM 730 C C . ALA A 1 88 ? -0.190 -14.044 -3.907 1.00 90.19 88 ALA A C 1
ATOM 732 O O . ALA A 1 88 ? -0.899 -15.010 -3.642 1.00 90.19 88 ALA A O 1
ATOM 733 N N . GLU A 1 89 ? 0.365 -13.285 -2.959 1.00 89.94 89 GLU A N 1
ATOM 734 C CA . GLU A 1 89 ? 0.256 -13.548 -1.517 1.00 89.94 89 GLU A CA 1
ATOM 735 C C . GLU A 1 89 ? -0.846 -12.714 -0.836 1.00 89.94 89 GLU A C 1
ATOM 737 O O . GLU A 1 89 ? -1.363 -13.103 0.210 1.00 89.94 89 GLU A O 1
ATOM 742 N N . LEU A 1 90 ? -1.219 -11.569 -1.415 1.00 90.44 90 LEU A N 1
ATOM 743 C CA . LEU A 1 90 ? -2.169 -10.628 -0.824 1.00 90.44 90 LEU A CA 1
ATOM 744 C C . LEU A 1 90 ? -3.602 -11.171 -0.773 1.00 90.44 90 LEU A C 1
ATOM 746 O O . LEU A 1 90 ? -4.131 -11.701 -1.751 1.00 90.44 90 LEU A O 1
ATOM 750 N N . LYS A 1 91 ? -4.267 -10.941 0.363 1.00 90.44 91 LYS A N 1
ATOM 751 C CA . LYS A 1 91 ? -5.693 -11.215 0.558 1.00 90.44 91 LYS A CA 1
ATOM 752 C C . LYS A 1 91 ? -6.475 -9.912 0.564 1.00 90.44 91 LYS A C 1
ATOM 754 O O . LYS A 1 91 ? -6.177 -9.003 1.338 1.00 90.44 91 LYS A O 1
ATOM 759 N N . ILE A 1 92 ? -7.486 -9.844 -0.294 1.00 90.56 92 ILE A N 1
ATOM 760 C CA . ILE A 1 92 ? -8.375 -8.688 -0.373 1.00 90.56 92 ILE A CA 1
ATOM 761 C C . ILE A 1 92 ? -9.382 -8.770 0.775 1.00 90.56 92 ILE A C 1
ATOM 763 O O . ILE A 1 92 ? -10.008 -9.814 0.967 1.00 90.56 92 ILE A O 1
ATOM 767 N N . VAL A 1 93 ? -9.514 -7.682 1.532 1.00 87.00 93 VAL A N 1
ATOM 768 C CA . VAL A 1 93 ? -10.523 -7.534 2.586 1.00 87.00 93 VAL A CA 1
ATOM 769 C C . VAL A 1 93 ? -11.487 -6.438 2.169 1.00 87.00 93 VAL A C 1
ATOM 771 O O . VAL A 1 93 ? -11.087 -5.284 2.016 1.00 87.00 93 VAL A O 1
ATOM 774 N N . ASP A 1 94 ? -12.747 -6.819 1.987 1.00 80.38 94 ASP A N 1
ATOM 775 C CA . ASP A 1 94 ? -13.837 -5.885 1.735 1.00 80.38 94 ASP A CA 1
ATOM 776 C C . ASP A 1 94 ? -14.529 -5.523 3.058 1.00 80.38 94 ASP A C 1
ATOM 778 O O . ASP A 1 94 ? -14.497 -6.285 4.030 1.00 80.38 94 ASP A O 1
ATOM 782 N N . TYR A 1 95 ? -15.154 -4.348 3.083 1.00 79.50 95 TYR A N 1
ATOM 783 C CA . TYR A 1 95 ? -15.960 -3.891 4.208 1.00 79.50 95 TYR A CA 1
ATOM 784 C C . TYR A 1 95 ? -17.199 -4.773 4.404 1.00 79.50 95 TYR A C 1
ATOM 786 O O . TYR A 1 95 ? -17.878 -5.130 3.438 1.00 79.50 95 TYR A O 1
ATOM 794 N N . ALA A 1 96 ? -17.519 -5.075 5.662 1.00 78.38 96 ALA A N 1
ATOM 795 C CA . ALA A 1 96 ? -18.750 -5.752 6.042 1.00 78.38 96 ALA A CA 1
ATOM 796 C C . ALA A 1 96 ? -19.543 -4.884 7.040 1.00 78.38 96 ALA A C 1
ATOM 798 O O . ALA A 1 96 ? -18.968 -4.433 8.028 1.00 78.38 96 ALA A O 1
ATOM 799 N N . PRO A 1 97 ? -20.864 -4.693 6.865 1.00 75.12 97 PRO A N 1
ATOM 800 C CA . PRO A 1 97 ? -21.672 -3.813 7.723 1.00 75.12 97 PRO A CA 1
ATOM 801 C C . PRO A 1 97 ? -21.738 -4.274 9.188 1.00 75.12 97 PRO A C 1
ATOM 803 O O . PRO A 1 97 ? -22.034 -3.496 10.084 1.00 75.12 97 PRO A O 1
ATOM 806 N N . GLN A 1 98 ? -21.398 -5.533 9.483 1.00 75.38 98 GLN A N 1
ATOM 807 C CA . GLN A 1 98 ? -21.267 -6.016 10.864 1.00 75.38 98 GLN A CA 1
ATOM 808 C C . GLN A 1 98 ? -20.084 -5.378 11.621 1.00 75.38 98 GLN A C 1
ATOM 810 O O . GLN A 1 98 ? -19.937 -5.596 12.822 1.00 75.38 98 GLN A O 1
ATOM 815 N N . GLN A 1 99 ? -19.218 -4.641 10.922 1.00 75.25 99 GLN A N 1
ATOM 816 C CA . GLN A 1 99 ? -18.058 -3.935 11.467 1.00 75.25 99 GLN A CA 1
ATOM 817 C C . GLN A 1 99 ? -18.375 -2.483 11.859 1.00 75.25 99 GLN A C 1
ATOM 819 O O . GLN A 1 99 ? -17.483 -1.781 12.340 1.00 75.25 99 GLN A O 1
ATOM 824 N N . GLU A 1 100 ? -19.621 -2.033 11.674 1.00 77.69 100 GLU A N 1
ATOM 825 C CA . GLU A 1 100 ? -20.053 -0.679 12.025 1.00 77.69 100 GLU A CA 1
ATOM 826 C C . GLU A 1 100 ? -19.840 -0.367 13.509 1.00 77.69 100 GLU A C 1
ATOM 828 O O . GLU A 1 100 ? -20.018 -1.213 14.386 1.00 77.69 100 GLU A O 1
ATOM 833 N N . GLY A 1 101 ? -19.414 0.868 13.781 1.00 80.69 101 GLY A N 1
ATOM 834 C CA . GLY A 1 101 ? -19.132 1.361 15.131 1.00 80.69 101 GLY A CA 1
ATOM 835 C C . GLY A 1 101 ? -17.763 0.973 15.695 1.00 80.69 101 GLY A C 1
ATOM 836 O O . GLY A 1 101 ? -17.380 1.497 16.736 1.00 80.69 101 GLY A O 1
ATOM 837 N N . LYS A 1 102 ? -16.997 0.112 15.012 1.00 88.31 102 LYS A N 1
ATOM 838 C CA . LYS A 1 102 ? -15.660 -0.318 15.446 1.00 88.31 102 LYS A CA 1
ATOM 839 C C . LYS A 1 102 ? -14.599 -0.003 14.415 1.00 88.31 102 LYS A C 1
ATOM 841 O O . LYS A 1 102 ? -14.854 -0.054 13.215 1.00 88.31 102 LYS A O 1
ATOM 846 N N . VAL A 1 103 ? -13.377 0.242 14.876 1.00 89.19 103 VAL A N 1
ATOM 847 C CA . VAL A 1 103 ? -12.221 0.420 13.994 1.00 89.19 103 VAL A CA 1
ATOM 848 C C . VAL A 1 103 ? -11.712 -0.937 13.498 1.00 89.19 103 VAL A C 1
ATOM 850 O O . VAL A 1 103 ? -11.197 -1.757 14.267 1.00 89.19 103 VAL A O 1
ATOM 853 N N . PHE A 1 104 ? -11.801 -1.152 12.188 1.00 90.00 104 PHE A N 1
ATOM 854 C CA . PHE A 1 104 ? -11.232 -2.296 11.480 1.00 90.00 104 PHE A CA 1
ATOM 855 C C . PHE A 1 104 ? -10.407 -1.844 10.265 1.00 90.00 104 PHE A C 1
ATOM 857 O O . PHE A 1 104 ? -10.118 -0.664 10.065 1.00 90.00 104 PHE A O 1
ATOM 864 N N . PHE A 1 105 ? -9.963 -2.815 9.468 1.00 89.50 105 PHE A N 1
ATOM 865 C CA . PHE A 1 105 ? -9.232 -2.576 8.232 1.00 89.50 105 PHE A CA 1
ATOM 866 C C . PHE A 1 105 ? -10.073 -1.767 7.234 1.00 89.50 105 PHE A C 1
ATOM 868 O O . PHE A 1 105 ? -11.252 -2.052 7.045 1.00 89.50 105 PHE A O 1
ATOM 875 N N . GLY A 1 106 ? -9.465 -0.772 6.587 1.00 86.94 106 GLY A N 1
ATOM 876 C CA . GLY A 1 106 ? -10.130 0.097 5.616 1.00 86.94 106 GLY A CA 1
ATOM 877 C C . GLY A 1 106 ? -10.914 1.266 6.221 1.00 86.94 106 GLY A C 1
ATOM 878 O O . GLY A 1 106 ? -11.370 2.114 5.454 1.00 86.94 106 GLY A O 1
ATOM 879 N N . ALA A 1 107 ? -11.029 1.343 7.553 1.00 89.38 107 ALA A N 1
ATOM 880 C CA . ALA A 1 107 ? -11.714 2.425 8.253 1.00 89.38 107 ALA A CA 1
ATOM 881 C C . ALA A 1 107 ? -10.946 3.748 8.157 1.00 89.38 107 ALA A C 1
ATOM 883 O O . ALA A 1 107 ? -9.715 3.776 8.281 1.00 89.38 107 ALA A O 1
ATOM 884 N N . TRP A 1 108 ? -11.689 4.840 8.003 1.00 90.94 108 TRP A N 1
ATOM 885 C CA . TRP A 1 108 ? -11.222 6.190 8.286 1.00 90.94 108 TRP A CA 1
ATOM 886 C C . TRP A 1 108 ? -11.459 6.494 9.757 1.00 90.94 108 TRP A C 1
ATOM 888 O O . TRP A 1 108 ? -12.574 6.345 10.253 1.00 90.94 108 TRP A O 1
ATOM 898 N N . VAL A 1 109 ? -10.405 6.918 10.443 1.00 91.94 109 VAL A N 1
ATOM 899 C CA . VAL A 1 109 ? -10.441 7.222 11.869 1.00 91.94 109 VAL A CA 1
ATOM 900 C C . VAL A 1 109 ? -9.943 8.639 12.078 1.00 91.94 109 VAL A C 1
ATOM 902 O O . VAL A 1 109 ? -8.903 9.029 11.540 1.00 91.94 109 VAL A O 1
ATOM 905 N N . GLU A 1 110 ? -10.695 9.399 12.860 1.00 92.88 110 GLU A N 1
ATOM 906 C CA . GLU A 1 110 ? -10.275 10.681 13.402 1.00 92.88 110 GLU A CA 1
ATOM 907 C C . GLU A 1 110 ? -9.973 10.514 14.888 1.00 92.88 110 GLU A C 1
ATOM 909 O O . GLU A 1 110 ? -10.816 10.035 15.650 1.00 92.88 110 GLU A O 1
ATOM 914 N N . VAL A 1 111 ? -8.753 10.875 15.276 1.00 92.56 111 VAL A N 1
ATOM 915 C CA . VAL A 1 111 ? -8.274 10.798 16.654 1.00 92.56 111 VAL A CA 1
ATOM 916 C C . VAL A 1 111 ? -7.803 12.156 17.144 1.00 92.56 111 VAL A C 1
ATOM 918 O O . VAL A 1 111 ? -7.219 12.926 16.379 1.00 92.56 111 VAL A O 1
ATOM 921 N N . GLU A 1 112 ? -7.998 12.417 18.428 1.00 93.12 112 GLU A N 1
ATOM 922 C CA . GLU A 1 112 ? -7.590 13.649 19.098 1.00 93.12 112 GLU A CA 1
ATOM 923 C C . GLU A 1 112 ? -6.705 13.340 20.309 1.00 93.12 112 GLU A C 1
ATOM 925 O O . GLU A 1 112 ? -6.908 12.351 21.009 1.00 93.12 112 GLU A O 1
ATOM 930 N N . ASN A 1 113 ? -5.680 14.158 20.534 1.00 91.19 113 ASN A N 1
ATOM 931 C CA . ASN A 1 113 ? -4.813 14.071 21.711 1.00 91.19 113 ASN A CA 1
ATOM 932 C C . ASN A 1 113 ? -5.266 15.073 22.789 1.00 91.19 113 ASN A C 1
ATOM 934 O O . ASN A 1 113 ? -5.927 16.058 22.480 1.00 91.19 113 ASN A O 1
ATOM 938 N N . GLU A 1 114 ? -4.804 14.919 24.030 1.00 87.00 114 GLU A N 1
ATOM 939 C CA . GLU A 1 114 ? -5.076 15.841 25.152 1.00 87.00 114 GLU A CA 1
ATOM 940 C C . GLU A 1 114 ? -4.674 17.304 24.871 1.00 87.00 114 GLU A C 1
ATOM 942 O O . GLU A 1 114 ? -5.163 18.233 25.509 1.00 87.00 114 GLU A O 1
ATOM 947 N N . GLN A 1 115 ? -3.769 17.518 23.912 1.00 87.94 115 GLN A N 1
ATOM 948 C CA . GLN A 1 115 ? -3.306 18.841 23.479 1.00 87.94 115 GLN A CA 1
ATOM 949 C C . GLN A 1 115 ? -4.233 19.506 22.441 1.00 87.94 115 GLN A C 1
ATOM 951 O O . GLN A 1 115 ? -3.961 20.633 22.032 1.00 87.94 115 GLN A O 1
ATOM 956 N N . GLY A 1 116 ? -5.306 18.830 22.010 1.00 87.50 116 GLY A N 1
ATOM 957 C CA . GLY A 1 116 ? -6.224 19.289 20.959 1.00 87.50 116 GLY A CA 1
ATOM 958 C C . GLY A 1 116 ? -5.740 19.009 19.530 1.00 87.50 116 GLY A C 1
ATOM 959 O O . GLY A 1 116 ? -6.288 19.543 18.566 1.00 87.50 116 GLY A O 1
ATOM 960 N N . ASP A 1 117 ? -4.694 18.192 19.367 1.00 89.94 117 ASP A N 1
ATOM 961 C CA . ASP A 1 117 ? -4.190 17.797 18.050 1.00 89.94 117 ASP A CA 1
ATOM 962 C C . ASP A 1 117 ? -5.100 16.738 17.425 1.00 89.94 117 ASP A C 1
ATOM 964 O O . ASP A 1 117 ? -5.102 15.584 17.862 1.00 89.94 117 ASP A O 1
ATOM 968 N N . VAL A 1 118 ? -5.802 17.106 16.354 1.00 91.38 118 VAL A N 1
ATOM 969 C CA . VAL A 1 118 ? -6.653 16.189 15.586 1.00 91.38 118 VAL A CA 1
ATOM 970 C C . VAL A 1 118 ? -5.879 15.588 14.414 1.00 91.38 118 VAL A C 1
ATOM 972 O O . VAL A 1 118 ? -5.228 16.293 13.637 1.00 91.38 118 VAL A O 1
ATOM 975 N N . LYS A 1 119 ? -5.962 14.265 14.255 1.00 90.31 119 LYS A N 1
ATOM 976 C CA . LYS A 1 119 ? -5.386 13.520 13.131 1.00 90.31 119 LYS A CA 1
ATOM 977 C C . LYS A 1 119 ? -6.433 12.627 12.498 1.00 90.31 119 LYS A C 1
ATOM 979 O O . LYS A 1 119 ? -7.094 11.858 13.183 1.00 90.31 119 LYS A O 1
ATOM 984 N N . ARG A 1 120 ? -6.504 12.669 11.171 1.00 90.44 120 ARG A N 1
ATOM 985 C CA . ARG A 1 120 ? -7.371 11.804 10.375 1.00 90.44 120 ARG A CA 1
ATOM 986 C C . ARG A 1 120 ? -6.528 10.893 9.499 1.00 90.44 120 ARG A C 1
ATOM 988 O O . ARG A 1 120 ? -5.618 11.369 8.826 1.00 90.44 120 ARG A O 1
ATOM 995 N N . PHE A 1 121 ? -6.827 9.600 9.501 1.00 91.12 121 PHE A N 1
ATOM 996 C CA . PHE A 1 121 ? -6.143 8.641 8.638 1.00 91.12 121 PHE A CA 1
ATOM 997 C C . PHE A 1 121 ? -6.988 7.407 8.321 1.00 91.12 121 PHE A C 1
ATOM 999 O O . PHE A 1 121 ? -7.909 7.054 9.054 1.00 91.12 121 PHE A O 1
ATOM 1006 N N . ARG A 1 122 ? -6.633 6.722 7.232 1.00 90.50 122 ARG A N 1
ATOM 1007 C CA . ARG A 1 122 ? -7.189 5.435 6.811 1.00 90.50 122 ARG A CA 1
ATOM 1008 C C . ARG A 1 122 ? -6.233 4.304 7.173 1.00 90.50 122 ARG A C 1
ATOM 1010 O O . ARG A 1 122 ? -5.037 4.378 6.882 1.00 90.50 122 ARG A O 1
ATOM 1017 N N . ILE A 1 123 ? -6.758 3.241 7.775 1.00 90.50 123 ILE A N 1
ATOM 1018 C CA . ILE A 1 123 ? -5.971 2.039 8.084 1.00 90.50 123 ILE A CA 1
ATOM 1019 C C . ILE A 1 123 ? -5.940 1.137 6.851 1.00 90.50 123 ILE A C 1
ATOM 1021 O O . ILE A 1 123 ? -6.976 0.627 6.429 1.00 90.50 123 ILE A O 1
ATOM 1025 N N . VAL A 1 124 ? -4.753 0.914 6.292 1.00 90.06 124 VAL A N 1
ATOM 1026 C CA . VAL A 1 124 ? -4.559 0.135 5.061 1.00 90.06 124 VAL A CA 1
ATOM 1027 C C . VAL A 1 124 ? -3.442 -0.894 5.187 1.00 90.06 124 VAL A C 1
ATOM 1029 O O . VAL A 1 124 ? -2.715 -0.959 6.185 1.00 90.06 124 VAL A O 1
ATOM 1032 N N . GLY A 1 125 ? -3.305 -1.717 4.147 1.00 88.88 125 GLY A N 1
ATOM 1033 C CA . GLY A 1 125 ? -2.202 -2.650 4.027 1.00 88.88 125 GLY A CA 1
ATOM 1034 C C . GLY A 1 125 ? -0.866 -1.919 3.850 1.00 88.88 125 GLY A C 1
ATOM 1035 O O . GLY A 1 125 ? -0.807 -0.863 3.217 1.00 88.88 125 GLY A O 1
ATOM 1036 N N . PRO A 1 126 ? 0.247 -2.488 4.332 1.00 86.00 126 PRO A N 1
ATOM 1037 C CA . PRO A 1 126 ? 1.579 -1.916 4.124 1.00 86.00 126 PRO A CA 1
ATOM 1038 C C . PRO A 1 126 ? 1.994 -1.840 2.641 1.00 86.00 126 PRO A C 1
ATOM 1040 O O . PRO A 1 126 ? 2.930 -1.123 2.300 1.00 86.00 126 PRO A O 1
ATOM 1043 N N . ASP A 1 127 ? 1.319 -2.577 1.756 1.00 85.75 127 ASP A N 1
ATOM 1044 C CA . ASP A 1 127 ? 1.495 -2.538 0.299 1.00 85.75 127 ASP A CA 1
ATOM 1045 C C . ASP A 1 127 ? 0.711 -1.412 -0.400 1.00 85.75 127 ASP A C 1
ATOM 1047 O O . ASP A 1 127 ? 0.796 -1.267 -1.614 1.00 85.75 127 ASP A O 1
ATOM 1051 N N . GLU A 1 128 ? -0.048 -0.600 0.331 1.00 82.12 128 GLU A N 1
ATOM 1052 C CA . GLU A 1 128 ? -0.808 0.523 -0.241 1.00 82.12 128 GLU A CA 1
ATOM 1053 C C . GLU A 1 128 ? -0.151 1.877 0.040 1.00 82.12 128 GLU A C 1
ATOM 1055 O O . GLU A 1 128 ? -0.540 2.901 -0.516 1.00 82.12 128 GLU A O 1
ATOM 1060 N N . ILE A 1 129 ? 0.888 1.883 0.872 1.00 79.38 129 ILE A N 1
ATOM 1061 C CA . ILE A 1 129 ? 1.591 3.085 1.320 1.00 79.38 129 ILE A CA 1
ATOM 1062 C C . ILE A 1 129 ? 2.701 3.412 0.315 1.00 79.38 129 ILE A C 1
ATOM 1064 O O . ILE A 1 129 ? 3.894 3.320 0.609 1.00 79.38 129 ILE A O 1
ATOM 1068 N N . TYR A 1 130 ? 2.308 3.748 -0.913 1.00 66.75 130 TYR A N 1
ATOM 1069 C CA . TYR A 1 130 ? 3.227 4.153 -1.975 1.00 66.75 130 TYR A CA 1
ATOM 1070 C C . TYR A 1 130 ? 2.787 5.490 -2.593 1.00 66.75 130 TYR A C 1
ATOM 1072 O O . TYR A 1 130 ? 1.649 5.630 -3.030 1.00 66.75 130 TYR A O 1
ATOM 1080 N N . GLY A 1 131 ? 3.708 6.458 -2.681 1.00 59.50 131 GLY A N 1
ATOM 1081 C CA . GLY A 1 131 ? 3.531 7.706 -3.444 1.00 59.50 131 GLY A CA 1
ATOM 1082 C C . GLY A 1 131 ? 3.026 8.920 -2.651 1.00 59.50 131 GLY A C 1
ATOM 1083 O O . GLY A 1 131 ? 3.163 8.991 -1.435 1.00 59.50 131 GLY A O 1
ATOM 1084 N N . ASP A 1 132 ? 2.456 9.902 -3.353 1.00 53.41 132 ASP A N 1
ATOM 1085 C CA . ASP A 1 132 ? 2.009 11.187 -2.779 1.00 53.41 132 ASP A CA 1
ATOM 1086 C C . ASP A 1 132 ? 0.682 11.093 -1.997 1.00 53.41 132 ASP A C 1
ATOM 1088 O O . ASP A 1 132 ? 0.295 12.026 -1.294 1.00 53.41 132 ASP A O 1
ATOM 1092 N N . THR A 1 133 ? 0.002 9.943 -2.063 1.00 53.78 133 THR A N 1
ATOM 1093 C CA . THR A 1 133 ? -1.235 9.630 -1.321 1.00 53.78 133 THR A CA 1
ATOM 1094 C C . THR A 1 133 ? -0.968 9.271 0.153 1.00 53.78 133 THR A C 1
ATOM 1096 O O . THR A 1 133 ? -1.897 9.063 0.917 1.00 53.78 133 THR A O 1
ATOM 1099 N N . VAL A 1 134 ? 0.296 9.238 0.587 1.00 60.12 134 VAL A N 1
ATOM 1100 C CA . VAL A 1 134 ? 0.748 8.708 1.890 1.00 60.12 134 VAL A CA 1
ATOM 1101 C C . VAL A 1 134 ? 0.386 9.573 3.104 1.00 60.12 134 VAL A C 1
ATOM 1103 O O . VAL A 1 134 ? 0.476 9.086 4.227 1.00 60.12 134 VAL A O 1
ATOM 1106 N N . LYS A 1 135 ? -0.035 10.833 2.930 1.00 65.44 135 LYS A N 1
ATOM 1107 C CA . LYS A 1 135 ? -0.222 11.740 4.081 1.00 65.44 135 LYS A CA 1
ATOM 1108 C C . LYS A 1 135 ? -1.251 11.237 5.096 1.00 65.44 135 LYS A C 1
ATOM 1110 O O . LYS A 1 135 ? -1.013 11.379 6.291 1.00 65.44 135 LYS A O 1
ATOM 1115 N N . ASP A 1 136 ? -2.303 10.577 4.618 1.00 83.88 136 ASP A N 1
ATOM 1116 C CA . ASP A 1 136 ? -3.433 10.172 5.458 1.00 83.88 136 ASP A CA 1
ATOM 1117 C C . ASP A 1 136 ? -3.561 8.643 5.589 1.00 83.88 136 ASP A C 1
ATOM 1119 O O . ASP A 1 136 ? -4.585 8.150 6.041 1.00 83.88 136 ASP A O 1
ATOM 1123 N N . TYR A 1 137 ? -2.559 7.857 5.178 1.00 87.75 137 TYR A N 1
ATOM 1124 C CA . TYR A 1 137 ? -2.633 6.389 5.177 1.00 87.75 137 TYR A CA 1
ATOM 1125 C C . TYR A 1 137 ? -1.682 5.806 6.221 1.00 87.75 137 TYR A C 1
ATOM 1127 O O . TYR A 1 137 ? -0.491 6.116 6.240 1.00 87.75 137 TYR A O 1
ATOM 1135 N N . ILE A 1 138 ? -2.194 4.919 7.073 1.00 89.38 138 ILE A N 1
ATOM 1136 C CA . ILE A 1 138 ? -1.412 4.238 8.109 1.00 89.38 138 ILE A CA 1
ATOM 1137 C C . ILE A 1 138 ? -1.459 2.726 7.888 1.00 89.38 138 ILE A C 1
ATOM 1139 O O . ILE A 1 138 ? -2.516 2.149 7.650 1.00 89.38 138 ILE A O 1
ATOM 1143 N N . SER A 1 139 ? -0.298 2.074 8.009 1.00 88.81 139 SER A N 1
ATOM 1144 C CA . SER A 1 139 ? -0.205 0.609 7.970 1.00 88.81 139 SER A CA 1
ATOM 1145 C C . SER A 1 139 ? -0.891 -0.004 9.181 1.00 88.81 139 SER A C 1
ATOM 1147 O O . SER A 1 139 ? -0.667 0.445 10.306 1.00 88.81 139 SER A O 1
ATOM 1149 N N . ILE A 1 140 ? -1.606 -1.105 8.972 1.00 88.94 140 ILE A N 1
ATOM 1150 C CA . ILE A 1 140 ? -2.120 -1.958 10.050 1.00 88.94 140 ILE A CA 1
ATOM 1151 C C . ILE A 1 140 ? -1.037 -2.397 11.056 1.00 88.94 140 ILE A C 1
ATOM 1153 O O . ILE A 1 140 ? -1.324 -2.573 12.238 1.00 88.94 140 ILE A O 1
ATOM 1157 N N . ASP A 1 141 ? 0.220 -2.513 10.616 1.00 86.69 141 ASP A N 1
ATOM 1158 C CA . ASP A 1 141 ? 1.340 -2.938 11.464 1.00 86.69 141 ASP A CA 1
ATOM 1159 C C . ASP A 1 141 ? 1.873 -1.805 12.370 1.00 86.69 141 ASP A C 1
ATOM 1161 O O . ASP A 1 141 ? 2.689 -2.046 13.265 1.00 86.69 141 ASP A O 1
ATOM 1165 N N . SER A 1 142 ? 1.417 -0.563 12.164 1.00 87.69 142 SER A N 1
ATOM 1166 C CA . SER A 1 142 ? 1.819 0.603 12.958 1.00 87.69 142 SER A CA 1
ATOM 1167 C C . SER A 1 142 ? 1.349 0.484 14.417 1.00 87.69 142 SER A C 1
ATOM 1169 O O . SER A 1 142 ? 0.214 0.061 14.649 1.00 87.69 142 SER A O 1
ATOM 1171 N N . PRO A 1 143 ? 2.146 0.920 15.419 1.00 88.12 143 PRO A N 1
ATOM 1172 C CA . PRO A 1 143 ? 1.722 0.954 16.822 1.00 88.12 143 PRO A CA 1
ATOM 1173 C C . PRO A 1 143 ? 0.397 1.695 17.040 1.00 88.12 143 PRO A C 1
ATOM 1175 O O . PRO A 1 143 ? -0.408 1.268 17.861 1.00 88.12 143 PRO A O 1
ATOM 1178 N N . MET A 1 144 ? 0.158 2.758 16.263 1.00 88.62 144 MET A N 1
ATOM 1179 C CA . MET A 1 144 ? -1.088 3.528 16.281 1.00 88.62 144 MET A CA 1
ATOM 1180 C C . MET A 1 144 ? -2.279 2.673 15.829 1.00 88.62 144 MET A C 1
ATOM 1182 O O . MET A 1 144 ? -3.247 2.512 16.564 1.00 88.62 144 MET A O 1
ATOM 1186 N N . ALA A 1 145 ? -2.183 2.058 14.645 1.00 89.25 145 ALA A N 1
ATOM 1187 C CA . ALA A 1 145 ? -3.252 1.220 14.107 1.00 89.25 145 ALA A CA 1
ATOM 1188 C C . ALA A 1 145 ? -3.531 0.014 15.014 1.00 89.25 145 ALA A C 1
ATOM 1190 O O . ALA A 1 145 ? -4.683 -0.280 15.312 1.00 89.25 145 ALA A O 1
ATOM 1191 N N . ARG A 1 146 ? -2.484 -0.643 15.529 1.00 89.50 146 ARG A N 1
ATOM 1192 C CA . ARG A 1 146 ? -2.618 -1.788 16.443 1.00 89.50 146 ARG A CA 1
ATOM 1193 C C . ARG A 1 146 ? -3.366 -1.455 17.730 1.00 89.50 146 ARG A C 1
ATOM 1195 O O . ARG A 1 146 ? -4.060 -2.325 18.245 1.00 89.50 146 ARG A O 1
ATOM 1202 N N . ALA A 1 147 ? -3.203 -0.239 18.243 1.00 90.75 147 ALA A N 1
ATOM 1203 C CA . ALA A 1 147 ? -3.879 0.209 19.452 1.00 90.75 147 ALA A CA 1
ATOM 1204 C C . ALA A 1 147 ? -5.354 0.576 19.192 1.00 90.75 147 ALA A C 1
ATOM 1206 O O . ALA A 1 147 ? -6.191 0.396 20.073 1.00 90.75 147 ALA A O 1
ATOM 1207 N N . LEU A 1 148 ? -5.670 1.031 17.974 1.00 90.94 148 LEU A N 1
ATOM 1208 C CA . LEU A 1 148 ? -7.019 1.430 17.559 1.00 90.94 148 LEU A CA 1
ATOM 1209 C C . LEU A 1 148 ? -7.902 0.258 17.119 1.00 90.94 148 LEU A C 1
ATOM 1211 O O . LEU A 1 148 ? -9.120 0.359 17.187 1.00 90.94 148 LEU A O 1
ATOM 1215 N N . ILE A 1 149 ? -7.331 -0.858 16.663 1.00 90.62 149 ILE A N 1
ATOM 1216 C CA . ILE A 1 149 ? -8.114 -2.015 16.202 1.00 90.62 149 ILE A CA 1
ATOM 1217 C C . ILE A 1 149 ? -9.107 -2.482 17.285 1.00 90.62 149 ILE A C 1
ATOM 1219 O O . ILE A 1 149 ? -8.715 -2.753 18.419 1.00 90.62 149 ILE A O 1
ATOM 1223 N N . LYS A 1 150 ? -10.377 -2.671 16.887 1.00 90.12 150 LYS A N 1
ATOM 1224 C CA . LYS A 1 150 ? -11.536 -3.078 17.716 1.00 90.12 150 LYS A CA 1
ATOM 1225 C C . LYS A 1 150 ? -12.050 -2.033 18.712 1.00 90.12 150 LYS A C 1
ATOM 1227 O O . LYS A 1 150 ? -12.952 -2.371 19.477 1.00 90.12 150 LYS A O 1
ATOM 1232 N N . LYS A 1 151 ? -11.512 -0.816 18.695 1.00 91.94 151 LYS A N 1
ATOM 1233 C CA . LYS A 1 151 ? -11.983 0.292 19.528 1.00 91.94 151 LYS A CA 1
ATOM 1234 C C . LYS A 1 151 ? -13.247 0.921 18.955 1.00 91.94 151 LYS A C 1
ATOM 1236 O O . LYS A 1 151 ? -13.468 0.852 17.740 1.00 91.94 151 LYS A O 1
ATOM 1241 N N . GLU A 1 152 ? -14.062 1.484 19.835 1.00 92.44 152 GLU A N 1
ATOM 1242 C CA . GLU A 1 152 ? -15.301 2.191 19.494 1.00 92.44 152 GLU A CA 1
ATOM 1243 C C . GLU A 1 152 ? -15.104 3.716 19.545 1.00 92.44 152 GLU A C 1
ATOM 1245 O O . GLU A 1 152 ? -14.045 4.215 19.934 1.00 92.44 152 GLU A O 1
ATOM 1250 N N . VAL A 1 153 ? -16.113 4.460 19.087 1.00 92.00 153 VAL A N 1
ATOM 1251 C CA . VAL A 1 153 ? -16.149 5.926 19.218 1.00 92.00 153 VAL A CA 1
ATOM 1252 C C . VAL A 1 153 ? -16.166 6.302 20.704 1.00 92.00 153 VAL A C 1
ATOM 1254 O O . VAL A 1 153 ? -16.747 5.580 21.511 1.00 92.00 153 VAL A O 1
ATOM 1257 N N . ASP A 1 154 ? -15.517 7.413 21.052 1.00 89.88 154 ASP A N 1
ATOM 1258 C CA . ASP A 1 154 ? -15.340 7.934 22.415 1.00 89.88 154 ASP A CA 1
ATOM 1259 C C . ASP A 1 154 ? -14.454 7.069 23.336 1.00 89.88 154 ASP A C 1
ATOM 1261 O O . ASP A 1 154 ? -14.385 7.297 24.545 1.00 89.88 154 ASP A O 1
ATOM 1265 N N . GLU A 1 155 ? -13.731 6.086 22.786 1.00 91.19 155 GLU A N 1
ATOM 1266 C CA . GLU A 1 155 ? -12.801 5.260 23.557 1.00 91.19 155 GLU A CA 1
ATOM 1267 C C . GLU A 1 155 ? -11.385 5.863 23.609 1.00 91.19 155 GLU A C 1
ATOM 1269 O O . GLU A 1 155 ? -10.875 6.422 22.632 1.00 91.19 155 GLU A O 1
ATOM 1274 N N . GLU A 1 156 ? -10.723 5.706 24.759 1.00 91.62 156 GLU A N 1
ATOM 1275 C CA . GLU A 1 156 ? -9.333 6.110 24.979 1.00 91.62 156 GLU A CA 1
ATOM 1276 C C . GLU A 1 156 ? -8.346 5.003 24.564 1.00 91.62 156 GLU A C 1
ATOM 1278 O O . GLU A 1 156 ? -8.528 3.807 24.840 1.00 91.62 156 GLU A O 1
ATOM 1283 N N . VAL A 1 157 ? -7.256 5.409 23.912 1.00 91.75 157 VAL A N 1
ATOM 1284 C CA . VAL A 1 157 ? -6.208 4.528 23.405 1.00 91.75 157 VAL A CA 1
ATOM 1285 C C . VAL A 1 157 ? -4.825 5.053 23.777 1.00 91.75 157 VAL A C 1
ATOM 1287 O O . VAL A 1 157 ? -4.398 6.123 23.349 1.00 91.75 157 VAL A O 1
ATOM 1290 N N . THR A 1 158 ? -4.067 4.247 24.519 1.00 91.06 158 THR A N 1
ATOM 1291 C CA . THR A 1 158 ? -2.664 4.537 24.837 1.00 91.06 158 THR A CA 1
ATOM 1292 C C . THR A 1 158 ? -1.739 3.964 23.765 1.00 91.06 158 THR A C 1
ATOM 1294 O O . THR A 1 158 ? -1.698 2.753 23.534 1.00 91.06 158 THR A O 1
ATOM 1297 N N . VAL A 1 159 ? -0.950 4.827 23.124 1.00 89.56 159 VAL A N 1
ATOM 1298 C CA . VAL A 1 159 ? 0.003 4.452 22.074 1.00 89.56 159 VAL A CA 1
ATOM 1299 C C . VAL A 1 159 ? 1.430 4.634 22.573 1.00 89.56 159 VAL A C 1
ATOM 1301 O O . VAL A 1 159 ? 1.831 5.715 23.004 1.00 89.56 159 VAL A O 1
ATOM 1304 N N . ASN A 1 160 ? 2.233 3.577 22.454 1.00 84.81 160 ASN A N 1
ATOM 1305 C CA . ASN A 1 160 ? 3.661 3.633 22.747 1.00 84.81 160 ASN A CA 1
ATOM 1306 C C . ASN A 1 160 ? 4.398 4.286 21.572 1.00 84.81 160 ASN A C 1
ATOM 1308 O O . ASN A 1 160 ? 4.578 3.664 20.522 1.00 84.81 160 ASN A O 1
ATOM 1312 N N . THR A 1 161 ? 4.840 5.529 21.750 1.00 81.75 161 THR A N 1
ATOM 1313 C CA . THR A 1 161 ? 5.748 6.205 20.815 1.00 81.75 161 THR A CA 1
ATOM 1314 C C . THR A 1 161 ? 7.180 6.192 21.358 1.00 81.75 161 THR A C 1
ATOM 1316 O O . THR A 1 161 ? 7.367 6.055 22.567 1.00 81.75 161 THR A O 1
ATOM 1319 N N . PRO A 1 162 ? 8.215 6.346 20.510 1.00 81.06 162 PRO A N 1
ATOM 1320 C CA . PRO A 1 162 ? 9.598 6.472 20.985 1.00 81.06 162 PRO A CA 1
ATOM 1321 C C . PRO A 1 162 ? 9.804 7.637 21.968 1.00 81.06 162 PRO A C 1
ATOM 1323 O O . PRO A 1 162 ? 10.707 7.591 22.794 1.00 81.06 162 PRO A O 1
ATOM 1326 N N . GLU A 1 163 ? 8.951 8.661 21.890 1.00 80.88 163 GLU A N 1
ATOM 1327 C CA . GLU A 1 163 ? 8.946 9.839 22.768 1.00 80.88 163 GLU A CA 1
ATOM 1328 C C . GLU A 1 163 ? 8.199 9.610 24.095 1.00 80.88 163 GLU A C 1
ATOM 1330 O O . GLU A 1 163 ? 8.175 10.499 24.941 1.00 80.88 163 GLU A O 1
ATOM 1335 N N . GLY A 1 164 ? 7.574 8.443 24.284 1.00 86.00 164 GLY A N 1
ATOM 1336 C CA . GLY A 1 164 ? 6.771 8.110 25.460 1.00 86.00 164 GLY A CA 1
ATOM 1337 C C . GLY A 1 164 ? 5.370 7.602 25.116 1.00 86.00 164 GLY A C 1
ATOM 1338 O O . GLY A 1 164 ? 4.996 7.439 23.950 1.00 86.00 164 GLY A O 1
ATOM 1339 N N . GLN A 1 165 ? 4.583 7.324 26.151 1.00 88.56 165 GLN A N 1
ATOM 1340 C CA . GLN A 1 165 ? 3.174 6.966 25.997 1.00 88.56 165 GLN A CA 1
ATOM 1341 C C . GLN A 1 165 ? 2.363 8.222 25.689 1.00 88.56 165 GLN A C 1
ATOM 1343 O O . GLN A 1 165 ? 2.487 9.221 26.392 1.00 88.56 165 GLN A O 1
ATOM 1348 N N . LYS A 1 166 ? 1.561 8.175 24.624 1.00 89.56 166 LYS A N 1
ATOM 1349 C CA . LYS A 1 166 ? 0.620 9.243 24.267 1.00 89.56 166 LYS A CA 1
ATOM 1350 C C . LYS A 1 166 ? -0.794 8.685 24.287 1.00 89.56 166 LYS A C 1
ATOM 1352 O O . LYS A 1 166 ? -1.019 7.583 23.781 1.00 89.56 166 LYS A O 1
ATOM 1357 N N . VAL A 1 167 ? -1.711 9.444 24.865 1.00 91.44 167 VAL A N 1
ATOM 1358 C CA . VAL A 1 167 ? -3.133 9.111 24.940 1.00 91.44 167 VAL A CA 1
ATOM 1359 C C . VAL A 1 167 ? -3.846 9.734 23.744 1.00 91.44 167 VAL A C 1
ATOM 1361 O O . VAL A 1 167 ? -3.558 10.865 23.368 1.00 91.44 167 VAL A O 1
ATOM 1364 N N . TRP A 1 168 ? -4.731 8.973 23.112 1.00 92.62 168 TRP A N 1
ATOM 1365 C CA . TRP A 1 168 ? -5.547 9.421 21.988 1.00 92.62 168 TRP A CA 1
ATOM 1366 C C . TRP A 1 168 ? -7.000 9.016 22.216 1.00 92.62 168 TRP A C 1
ATOM 1368 O O . TRP A 1 168 ? -7.262 7.919 22.705 1.00 92.62 168 TRP A O 1
ATOM 1378 N N . PHE A 1 169 ? -7.926 9.874 21.813 1.00 93.12 169 PHE A N 1
ATOM 1379 C CA . PHE A 1 169 ? -9.368 9.649 21.859 1.00 93.12 169 PHE A CA 1
ATOM 1380 C C . PHE A 1 169 ? -9.903 9.461 20.443 1.00 93.12 169 PHE A C 1
ATOM 1382 O O . PHE A 1 169 ? -9.454 10.138 19.517 1.00 93.12 169 PHE A O 1
ATOM 1389 N N . VAL A 1 170 ? -10.829 8.522 20.257 1.00 94.00 170 VAL A N 1
ATOM 1390 C CA . VAL A 1 170 ? -11.454 8.260 18.954 1.00 94.00 170 VAL A CA 1
ATOM 1391 C C . VAL A 1 170 ? -12.697 9.134 18.792 1.00 94.00 170 VAL A C 1
ATOM 1393 O O . VAL A 1 170 ? -13.723 8.856 19.400 1.00 94.00 170 VAL A O 1
ATOM 1396 N N . ASN A 1 171 ? -12.634 10.144 17.924 1.00 91.62 171 ASN A N 1
ATOM 1397 C CA . ASN A 1 171 ? -13.746 11.079 17.709 1.00 91.62 171 ASN A CA 1
ATOM 1398 C C . ASN A 1 171 ? -14.743 10.562 16.670 1.00 91.62 171 ASN A C 1
ATOM 1400 O O . ASN A 1 171 ? -15.956 10.709 16.812 1.00 91.62 171 ASN A O 1
ATOM 1404 N N . ARG A 1 172 ? -14.233 9.990 15.572 1.00 91.00 172 ARG A N 1
ATOM 1405 C CA . ARG A 1 172 ? -15.073 9.576 14.443 1.00 91.00 172 ARG A CA 1
ATOM 1406 C C . ARG A 1 172 ? -14.510 8.357 13.732 1.00 91.00 172 ARG A C 1
ATOM 1408 O O . ARG A 1 172 ? -13.306 8.259 13.501 1.00 91.00 172 ARG A O 1
ATOM 1415 N N . ILE A 1 173 ? -15.412 7.456 13.346 1.00 91.38 173 ILE A N 1
ATOM 1416 C CA . ILE A 1 173 ? -15.122 6.292 12.509 1.00 91.38 173 ILE A CA 1
ATOM 1417 C C . ILE A 1 173 ? -16.038 6.360 11.288 1.00 91.38 173 ILE A C 1
ATOM 1419 O O . ILE A 1 173 ? -17.257 6.456 11.423 1.00 91.38 173 ILE A O 1
ATOM 1423 N N . GLU A 1 174 ? -15.450 6.315 10.099 1.00 88.06 174 GLU A N 1
ATOM 1424 C CA . GLU A 1 174 ? -16.161 6.337 8.823 1.00 88.06 174 GLU A CA 1
ATOM 1425 C C . GLU A 1 174 ? -15.717 5.163 7.953 1.00 88.06 174 GLU A C 1
ATOM 1427 O O . GLU A 1 174 ? -14.524 4.902 7.780 1.00 88.06 174 GLU A O 1
ATOM 1432 N N . TYR A 1 175 ? -16.687 4.493 7.340 1.00 84.44 175 TYR A N 1
ATOM 1433 C CA . TYR A 1 175 ? -16.450 3.558 6.250 1.00 84.44 175 TYR A CA 1
ATOM 1434 C C . TYR A 1 175 ? -17.056 4.158 4.994 1.00 84.44 175 TYR A C 1
ATOM 1436 O O . TYR A 1 175 ? -18.250 4.433 4.956 1.00 84.44 175 TYR A O 1
ATOM 1444 N N . VAL A 1 176 ? -16.227 4.385 3.980 1.00 73.81 176 VAL A N 1
ATOM 1445 C CA . VAL A 1 176 ? -16.730 4.816 2.678 1.00 73.81 176 VAL A CA 1
ATOM 1446 C C . VAL A 1 176 ? -17.248 3.572 1.970 1.00 73.81 176 VAL A C 1
ATOM 1448 O O . VAL A 1 176 ? -16.493 2.623 1.747 1.00 73.81 176 VAL A O 1
ATOM 1451 N N . THR A 1 177 ? -18.542 3.550 1.664 1.00 66.38 177 THR A N 1
ATOM 1452 C CA . THR A 1 177 ? -19.132 2.471 0.868 1.00 66.38 177 THR A CA 1
ATOM 1453 C C . THR A 1 177 ? -19.048 2.823 -0.618 1.00 66.38 177 THR A C 1
ATOM 1455 O O . THR A 1 177 ? -19.288 3.964 -1.007 1.00 66.38 177 THR A O 1
ATOM 1458 N N . GLU A 1 178 ? -18.747 1.846 -1.484 1.00 59.97 178 GLU A N 1
ATOM 1459 C CA . GLU A 1 178 ? -18.647 2.058 -2.945 1.00 59.97 178 GLU A CA 1
ATOM 1460 C C . GLU A 1 178 ? -19.932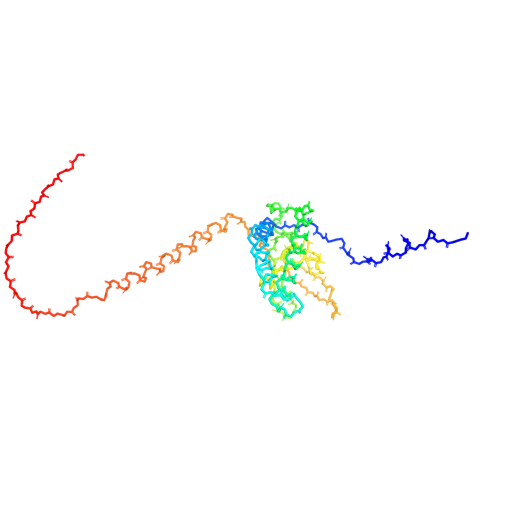 2.657 -3.569 1.00 59.97 178 GLU A C 1
ATOM 1462 O O . GLU A 1 178 ? -19.894 3.225 -4.664 1.00 59.97 178 GLU A O 1
ATOM 1467 N N . SER A 1 179 ? -21.083 2.532 -2.896 1.00 56.19 179 SER A N 1
ATOM 1468 C CA . SER A 1 179 ? -22.347 3.170 -3.286 1.00 56.19 179 SER A CA 1
ATOM 1469 C C . SER A 1 179 ? -22.289 4.696 -3.216 1.00 56.19 179 SER A C 1
ATOM 1471 O O . SER A 1 179 ? -22.797 5.366 -4.113 1.00 56.19 179 SER A O 1
ATOM 1473 N N . GLU A 1 180 ? -21.626 5.249 -2.203 1.00 56.19 180 GLU A N 1
ATOM 1474 C CA . GLU A 1 180 ? -21.541 6.695 -1.986 1.00 56.19 180 GLU A CA 1
ATOM 1475 C C . GLU A 1 180 ? -20.493 7.342 -2.8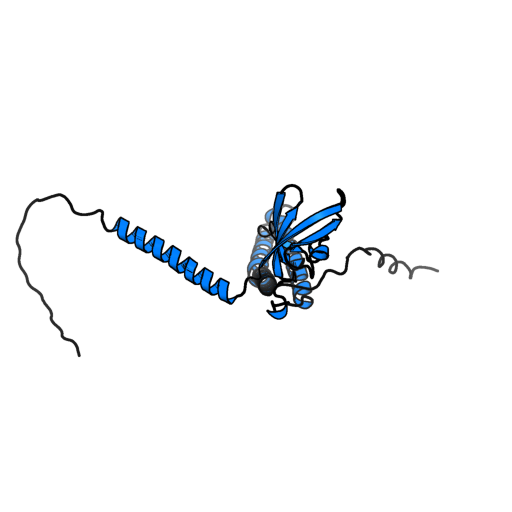96 1.00 56.19 180 GLU A C 1
ATOM 1477 O O . GLU A 1 180 ? -20.668 8.484 -3.306 1.00 56.19 180 GLU A O 1
ATOM 1482 N N . GLU A 1 181 ? -19.435 6.621 -3.281 1.00 55.56 181 GLU A N 1
ATOM 1483 C CA . GLU A 1 181 ? -18.412 7.133 -4.206 1.00 55.56 181 GLU A CA 1
ATOM 1484 C C . GLU A 1 181 ? -18.956 7.304 -5.623 1.00 55.56 181 GLU A C 1
ATOM 1486 O O . GLU A 1 181 ? -18.729 8.339 -6.246 1.00 55.56 181 GLU A O 1
ATOM 1491 N N . LYS A 1 182 ? -19.743 6.343 -6.121 1.00 54.56 182 LYS A N 1
ATOM 1492 C CA . LYS A 1 182 ? -20.399 6.462 -7.435 1.00 54.56 182 LYS A CA 1
ATOM 1493 C C . LYS A 1 182 ? -21.411 7.606 -7.452 1.00 54.56 182 LYS A C 1
ATOM 1495 O O . LYS A 1 182 ? -21.506 8.340 -8.438 1.00 54.56 182 LYS A O 1
ATOM 1500 N N . GLU A 1 183 ? -22.134 7.804 -6.351 1.00 54.62 183 GLU A N 1
ATOM 1501 C CA . GLU A 1 183 ? -23.013 8.958 -6.178 1.00 54.62 183 GLU A CA 1
ATOM 1502 C C . GLU A 1 183 ? -22.226 10.268 -6.050 1.00 54.62 183 GLU A C 1
ATOM 1504 O O . GLU A 1 183 ? -22.602 11.251 -6.678 1.00 54.62 183 GLU A O 1
ATOM 1509 N N . ALA A 1 184 ? -21.110 10.308 -5.324 1.00 56.03 184 ALA A N 1
ATOM 1510 C CA . ALA A 1 184 ? -20.271 11.494 -5.174 1.00 56.03 184 ALA A CA 1
ATOM 1511 C C . ALA A 1 184 ? -19.539 11.876 -6.470 1.00 56.03 184 ALA A C 1
ATOM 1513 O O . ALA A 1 184 ? -19.469 13.063 -6.790 1.00 56.03 184 ALA A O 1
ATOM 1514 N N . GLU A 1 185 ? -19.050 10.909 -7.249 1.00 56.59 185 GLU A N 1
ATOM 1515 C CA . GLU A 1 185 ? -18.480 11.131 -8.580 1.00 56.59 185 GLU A CA 1
ATOM 1516 C C . GLU A 1 185 ? -19.552 11.613 -9.557 1.00 56.59 185 GLU A C 1
ATOM 1518 O O . GLU A 1 185 ? -19.332 12.599 -10.263 1.00 56.59 185 GLU A O 1
ATOM 1523 N N . SER A 1 186 ? -20.743 11.001 -9.552 1.00 56.84 186 SER A N 1
ATOM 1524 C CA . SER A 1 186 ? -21.862 11.462 -10.382 1.00 56.84 186 SER A CA 1
ATOM 1525 C C . SER A 1 186 ? -22.330 12.872 -9.984 1.00 56.84 186 SER A C 1
ATOM 1527 O O . SER A 1 186 ? -22.457 13.743 -10.844 1.00 56.84 186 SER A O 1
ATOM 1529 N N . ASN A 1 187 ? -22.463 13.165 -8.687 1.00 59.59 187 ASN A N 1
ATOM 1530 C CA . ASN A 1 187 ? -22.834 14.479 -8.154 1.00 59.59 187 ASN A CA 1
ATOM 1531 C C . ASN A 1 187 ? -21.723 15.529 -8.345 1.00 59.59 187 ASN A C 1
ATOM 1533 O O . ASN A 1 187 ? -22.006 16.713 -8.551 1.00 59.59 187 ASN A O 1
ATOM 1537 N N . GLY A 1 188 ? -20.456 15.117 -8.314 1.00 51.19 188 GLY A N 1
ATOM 1538 C CA . GLY A 1 188 ? -19.290 15.941 -8.627 1.00 51.19 188 GLY A CA 1
ATOM 1539 C C . GLY A 1 188 ? -19.231 16.317 -10.108 1.00 51.19 188 GLY A C 1
ATOM 1540 O O . GLY A 1 188 ? -19.026 17.491 -10.432 1.00 51.19 188 GLY A O 1
ATOM 1541 N N . LEU A 1 189 ? -19.514 15.366 -11.007 1.00 50.59 189 LEU A N 1
ATOM 1542 C CA . LEU A 1 189 ? -19.673 15.620 -12.441 1.00 50.59 189 LEU A CA 1
ATOM 1543 C C . LEU A 1 189 ? -20.859 16.556 -12.714 1.00 50.59 189 LEU A C 1
ATOM 1545 O O . LEU A 1 189 ? -20.741 17.469 -13.529 1.00 50.59 189 LEU A O 1
ATOM 1549 N N . VAL A 1 190 ? -21.978 16.390 -11.998 1.00 51.09 190 VAL A N 1
ATOM 1550 C CA . VAL A 1 190 ? -23.158 17.269 -12.102 1.00 51.09 190 VAL A CA 1
ATOM 1551 C C . VAL A 1 190 ? -22.833 18.699 -11.644 1.00 51.09 190 VAL A C 1
ATOM 1553 O O . VAL A 1 190 ? -23.232 19.658 -12.310 1.00 51.09 190 VAL A O 1
ATOM 1556 N N . LYS A 1 191 ? -22.042 18.885 -10.576 1.00 48.06 191 LYS A N 1
ATOM 1557 C CA . LYS A 1 191 ? -21.576 20.218 -10.139 1.00 48.06 191 LYS A CA 1
ATOM 1558 C C . LYS A 1 191 ? -20.603 20.865 -11.136 1.00 48.06 191 LYS A C 1
ATOM 1560 O O . LYS A 1 191 ? -20.717 22.065 -11.393 1.00 48.06 191 LYS A O 1
ATOM 1565 N N . GLN A 1 192 ? -19.687 20.101 -11.737 1.00 49.28 192 GLN A N 1
ATOM 1566 C CA . GLN A 1 192 ? -18.760 20.612 -12.760 1.00 49.28 192 GLN A CA 1
ATOM 1567 C C . GLN A 1 192 ? -19.463 20.932 -14.092 1.00 49.28 192 GLN A C 1
ATOM 1569 O O . GLN A 1 192 ? -19.209 21.984 -14.685 1.00 49.28 192 GLN A O 1
ATOM 1574 N N . ALA A 1 193 ? -20.405 20.091 -14.527 1.00 49.41 193 ALA A N 1
ATOM 1575 C CA . ALA A 1 193 ? -21.232 20.334 -15.708 1.00 49.41 193 ALA A CA 1
ATOM 1576 C C . ALA A 1 193 ? -22.171 21.540 -15.511 1.00 49.41 193 ALA A C 1
ATOM 1578 O O . ALA A 1 193 ? -22.310 22.368 -16.413 1.00 49.41 193 ALA A O 1
ATOM 1579 N N . GLY A 1 194 ? -22.751 21.700 -14.314 1.00 42.25 194 GLY A N 1
ATOM 1580 C CA . GLY A 1 194 ? -23.540 22.876 -13.934 1.00 42.25 194 GLY A CA 1
ATOM 1581 C C . GLY A 1 194 ? -22.719 24.171 -13.932 1.00 42.25 194 GLY A C 1
ATOM 1582 O O . GLY A 1 194 ? -23.165 25.187 -14.469 1.00 42.25 194 GLY A O 1
ATOM 1583 N N . ALA A 1 195 ? -21.481 24.136 -13.426 1.00 45.06 195 ALA A N 1
ATOM 1584 C CA . ALA A 1 195 ? -20.564 25.277 -13.473 1.00 45.06 195 ALA A CA 1
ATOM 1585 C C . ALA A 1 195 ? -20.158 25.655 -14.914 1.00 45.06 195 ALA A C 1
ATOM 1587 O O . ALA A 1 195 ? -20.101 26.842 -15.248 1.00 45.06 195 ALA A O 1
ATOM 1588 N N . GLN A 1 196 ? -19.947 24.674 -15.802 1.00 45.12 196 GLN A N 1
ATOM 1589 C CA . GLN A 1 196 ? -19.685 24.918 -17.229 1.00 45.12 196 GLN A CA 1
ATOM 1590 C C . GLN A 1 196 ? -20.912 25.451 -17.986 1.00 45.12 196 GLN A C 1
ATOM 1592 O O . GLN A 1 196 ? -20.762 26.334 -18.834 1.00 45.12 196 GLN A O 1
ATOM 1597 N N . LEU A 1 197 ? -22.123 24.982 -17.668 1.00 41.59 197 LEU A N 1
ATOM 1598 C CA . LEU A 1 197 ? -23.372 25.499 -18.243 1.00 41.59 197 LEU A CA 1
ATOM 1599 C C . LEU A 1 197 ? -23.648 26.948 -17.816 1.00 41.59 197 LEU A C 1
ATOM 1601 O O . LEU A 1 197 ? -24.006 27.765 -18.666 1.00 41.59 197 LEU A O 1
ATOM 1605 N N . ILE A 1 198 ? -23.386 27.311 -16.556 1.00 50.25 198 ILE A N 1
ATOM 1606 C CA . ILE A 1 198 ? -23.509 28.697 -16.068 1.00 50.25 198 ILE A CA 1
ATOM 1607 C C . ILE A 1 198 ? -22.454 29.614 -16.718 1.00 50.25 198 ILE A C 1
ATOM 1609 O O . ILE A 1 198 ? -22.772 30.743 -17.101 1.00 50.25 198 ILE A O 1
ATOM 1613 N N . LEU A 1 199 ? -21.219 29.140 -16.934 1.00 43.44 199 LEU A N 1
ATOM 1614 C CA . LEU A 1 199 ? -20.195 29.899 -17.671 1.00 43.44 199 LEU A CA 1
ATOM 1615 C C . LEU A 1 199 ? -20.524 30.064 -19.164 1.00 43.44 199 LEU A C 1
ATOM 1617 O O . LEU A 1 199 ? -20.235 31.116 -19.741 1.00 43.44 199 LEU A O 1
ATOM 1621 N N . ARG A 1 200 ? -21.153 29.065 -19.795 1.00 41.16 200 ARG A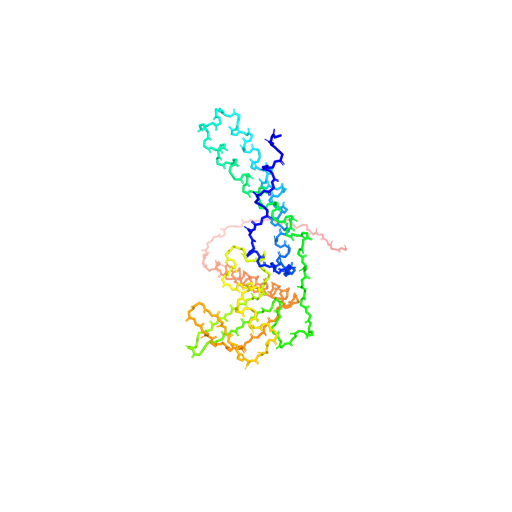 N 1
ATOM 1622 C CA . ARG A 1 200 ? -21.589 29.131 -21.200 1.00 41.16 200 ARG A CA 1
ATOM 1623 C C . ARG A 1 200 ? -22.801 30.050 -21.385 1.00 41.16 200 ARG A C 1
ATOM 1625 O O . ARG A 1 200 ? -22.847 30.779 -22.373 1.00 41.16 200 ARG A O 1
ATOM 1632 N N . TRP A 1 201 ? -23.706 30.115 -20.404 1.00 43.34 201 TRP A N 1
ATOM 1633 C CA . TRP A 1 201 ? -24.782 31.114 -20.355 1.00 43.34 201 TRP A CA 1
ATOM 1634 C C . TRP A 1 201 ? -24.257 32.540 -20.118 1.00 43.34 201 TRP A C 1
ATOM 1636 O O . TRP A 1 201 ? -24.698 33.470 -20.790 1.00 43.34 201 TRP A O 1
ATOM 1646 N N . ARG A 1 202 ? -23.246 32.732 -19.254 1.00 42.34 202 ARG A N 1
ATOM 1647 C CA . ARG A 1 202 ? -22.611 34.050 -19.038 1.00 42.34 202 ARG A CA 1
ATOM 1648 C C . ARG A 1 202 ? -21.819 34.566 -20.247 1.00 42.34 202 ARG A C 1
ATOM 1650 O O . ARG A 1 202 ? -21.801 35.772 -20.471 1.00 42.34 202 ARG A O 1
ATOM 1657 N N . LYS A 1 203 ? -21.196 33.689 -21.045 1.00 42.84 203 LYS A N 1
ATOM 1658 C CA . LYS A 1 203 ? -20.494 34.076 -22.290 1.00 42.84 203 LYS A CA 1
ATOM 1659 C C . LYS A 1 203 ? -21.421 34.269 -23.501 1.00 42.84 203 LYS A C 1
ATOM 1661 O O . LYS A 1 203 ? -20.993 34.854 -24.489 1.00 42.84 203 LYS A O 1
ATOM 1666 N N . GLY A 1 204 ? -22.678 33.824 -23.430 1.00 40.88 204 GLY A N 1
ATOM 1667 C CA . GLY A 1 204 ? -23.686 34.016 -24.483 1.00 40.88 204 GLY A CA 1
ATOM 1668 C C . GLY A 1 204 ? -24.467 35.335 -24.407 1.00 40.88 204 GLY A C 1
ATOM 1669 O O . GLY A 1 204 ? -25.224 35.639 -25.323 1.00 40.88 204 GLY A O 1
ATOM 1670 N N . TRP A 1 205 ? -24.290 36.129 -23.343 1.00 36.34 205 TRP A N 1
ATOM 1671 C CA . TRP A 1 205 ? -25.059 37.361 -23.084 1.00 36.34 205 TRP A CA 1
ATOM 1672 C C . TRP A 1 205 ? -24.236 38.657 -23.203 1.00 36.34 205 TRP A C 1
ATOM 1674 O O . TRP A 1 205 ? -24.598 39.699 -22.661 1.00 36.34 205 TRP A O 1
ATOM 1684 N N . GLN A 1 206 ? -23.127 38.611 -23.946 1.00 44.25 206 GLN A N 1
ATOM 1685 C CA . GLN A 1 206 ? -22.359 39.786 -24.371 1.00 44.25 206 GLN A CA 1
ATOM 1686 C C . GLN A 1 206 ? -22.274 39.840 -25.899 1.00 44.25 206 GLN A C 1
ATOM 1688 O O . GLN A 1 206 ? -21.205 39.718 -26.484 1.00 44.25 206 GLN A O 1
ATOM 1693 N N . CYS A 1 207 ? -23.404 40.029 -26.580 1.00 43.25 207 CYS A N 1
ATOM 1694 C CA . CYS A 1 207 ? -23.372 40.670 -27.891 1.00 43.25 207 CYS A CA 1
ATOM 1695 C C . CYS A 1 207 ? -24.744 41.216 -28.287 1.00 43.25 207 CYS A C 1
ATOM 1697 O O . CYS A 1 207 ? -25.756 40.543 -28.123 1.00 43.25 207 CYS A O 1
ATOM 1699 N N . LYS A 1 208 ? -24.720 42.405 -28.897 1.00 45.53 208 LYS A N 1
ATOM 1700 C CA . LYS A 1 208 ? -25.826 43.175 -29.496 1.00 45.53 208 LYS A CA 1
ATOM 1701 C C . LYS A 1 208 ? -26.591 44.124 -28.568 1.00 45.53 208 LYS A C 1
ATOM 1703 O O . LYS A 1 208 ? -27.804 44.055 -28.416 1.00 45.53 208 LYS A O 1
ATOM 1708 N N . ARG A 1 209 ? -25.881 45.160 -28.116 1.00 39.16 209 ARG A N 1
ATOM 1709 C CA . ARG A 1 209 ? -26.403 46.531 -28.216 1.00 39.16 209 ARG A CA 1
ATOM 1710 C C . ARG A 1 209 ? -25.397 47.397 -28.972 1.00 39.16 209 ARG A C 1
ATOM 1712 O O . ARG A 1 209 ? -24.268 47.537 -28.525 1.00 39.16 209 ARG A O 1
ATOM 1719 N N . GLY A 1 210 ? -25.841 47.962 -30.096 1.00 34.41 210 GLY A N 1
ATOM 1720 C CA . GLY A 1 210 ? -25.189 49.086 -30.770 1.00 34.41 210 GLY A CA 1
ATOM 1721 C C . GLY A 1 210 ? -24.647 48.787 -32.166 1.00 34.41 210 GLY A C 1
ATOM 1722 O O . GLY A 1 210 ? -23.546 48.272 -32.297 1.00 34.41 210 GLY A O 1
ATOM 1723 N N . SER A 1 211 ? -25.417 49.151 -33.195 1.00 36.59 211 SER A N 1
ATOM 1724 C CA . SER A 1 211 ? -24.965 49.974 -34.332 1.00 36.59 211 SER A CA 1
ATOM 1725 C C . SER A 1 211 ? -25.960 49.839 -35.487 1.00 36.59 211 SER A C 1
ATOM 1727 O O . SER A 1 211 ? -26.059 48.798 -36.135 1.00 36.59 211 SER A O 1
ATOM 1729 N N . ALA A 1 212 ? -26.736 50.899 -35.697 1.00 43.97 212 ALA A N 1
ATOM 1730 C CA . ALA A 1 212 ? -27.561 51.098 -36.872 1.00 43.97 212 ALA A CA 1
ATOM 1731 C C . ALA A 1 212 ? -26.679 51.633 -38.008 1.00 43.97 212 ALA A C 1
ATOM 1733 O O . ALA A 1 212 ? -26.100 52.7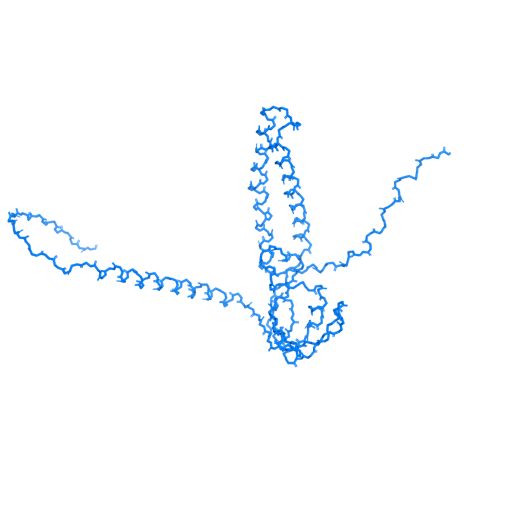05 -37.855 1.00 43.97 212 ALA A O 1
ATOM 1734 N N . ALA A 1 213 ? -26.617 50.933 -39.142 1.00 39.25 213 ALA A N 1
ATOM 1735 C CA . ALA A 1 213 ? -26.245 51.531 -40.422 1.00 39.25 213 ALA A CA 1
ATOM 1736 C C . ALA A 1 213 ? -26.662 50.638 -41.606 1.00 39.25 213 ALA A C 1
ATOM 1738 O O . ALA A 1 213 ? -26.260 49.485 -41.695 1.00 39.25 213 ALA A O 1
ATOM 1739 N N . ALA A 1 214 ? -27.428 51.257 -42.508 1.00 37.06 214 ALA A N 1
ATOM 1740 C CA . ALA A 1 214 ? -27.514 51.034 -43.954 1.00 37.06 214 ALA A CA 1
ATOM 1741 C C . ALA A 1 214 ? -27.998 49.674 -44.520 1.00 37.06 214 ALA A C 1
ATOM 1743 O O . ALA A 1 214 ? -27.318 48.654 -44.496 1.00 37.06 214 ALA A O 1
ATOM 1744 N N . LEU A 1 215 ? -29.170 49.747 -45.167 1.00 41.16 215 LEU A N 1
ATOM 1745 C CA . LEU A 1 215 ? -29.653 48.871 -46.250 1.00 41.16 215 LEU A CA 1
ATOM 1746 C C . LEU A 1 215 ? -28.656 48.861 -47.441 1.00 41.16 215 LEU A C 1
ATOM 1748 O O . LEU A 1 215 ? -27.969 49.862 -47.647 1.00 41.16 215 LEU A O 1
ATOM 1752 N N . PRO A 1 216 ? -28.627 47.804 -48.281 1.00 48.78 216 PRO A N 1
ATOM 1753 C CA . PRO A 1 216 ? -29.568 47.765 -49.403 1.00 48.78 216 PRO A CA 1
ATOM 1754 C C . PRO A 1 216 ? -30.235 46.407 -49.674 1.00 48.78 216 PRO A C 1
ATOM 1756 O O . PRO A 1 216 ? -29.797 45.333 -49.277 1.00 48.78 216 PRO A O 1
ATOM 1759 N N . ARG A 1 217 ? -31.348 46.546 -50.396 1.00 43.91 217 ARG A N 1
ATOM 1760 C CA . ARG A 1 217 ? -32.227 45.545 -51.001 1.00 43.91 217 ARG A CA 1
ATOM 1761 C C . ARG A 1 217 ? -31.465 44.569 -51.908 1.00 43.91 217 ARG A C 1
ATOM 1763 O O . ARG A 1 217 ? -30.739 45.037 -52.775 1.00 43.91 217 ARG A O 1
ATOM 1770 N N . GLN A 1 218 ? -31.797 43.279 -51.856 1.00 43.44 218 GLN A N 1
ATOM 1771 C CA . GLN A 1 218 ? -32.284 42.548 -53.035 1.00 43.44 218 GLN A CA 1
ATOM 1772 C C . G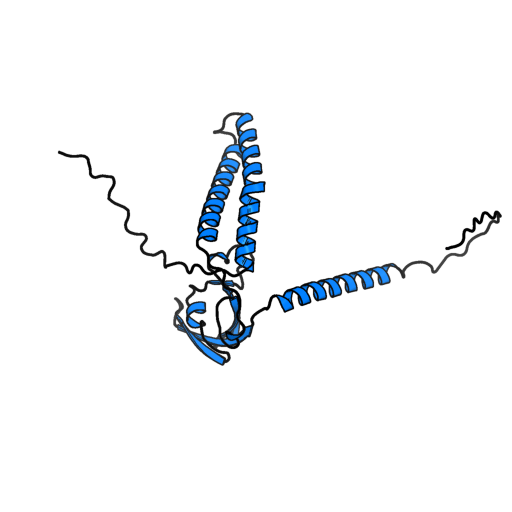LN A 1 218 ? -32.869 41.177 -52.672 1.00 43.44 218 GLN A C 1
ATOM 1774 O O . GLN A 1 218 ? -32.583 40.586 -51.639 1.00 43.44 218 GLN A O 1
ATOM 1779 N N . ILE A 1 219 ? -33.780 40.764 -53.541 1.00 42.53 219 ILE A N 1
ATOM 1780 C CA . ILE A 1 219 ? -34.788 39.714 -53.437 1.00 42.53 219 ILE A CA 1
ATOM 1781 C C . ILE A 1 219 ? -34.259 38.405 -54.035 1.00 42.53 219 ILE A C 1
ATOM 1783 O O . ILE A 1 219 ? -33.603 38.447 -55.072 1.00 42.53 219 ILE A O 1
ATOM 1787 N N . SER A 1 220 ? -34.611 37.268 -53.426 1.00 38.97 220 SER A N 1
ATOM 1788 C CA . SER A 1 220 ? -35.012 35.972 -54.039 1.00 38.97 220 SER A CA 1
ATOM 1789 C C . SER A 1 220 ? -34.866 34.888 -52.959 1.00 38.97 220 SER A C 1
ATOM 1791 O O . SER A 1 220 ? -33.775 34.575 -52.511 1.00 38.97 220 SER A O 1
ATOM 1793 N N . VAL A 1 221 ? -35.932 34.497 -52.259 1.00 45.88 221 VAL A N 1
ATOM 1794 C CA . VAL A 1 221 ? -36.895 33.444 -52.638 1.00 45.88 221 VAL A CA 1
ATOM 1795 C C . VAL A 1 221 ? -36.222 32.224 -53.266 1.00 45.88 221 VAL A C 1
ATOM 1797 O O . VAL A 1 221 ? -36.195 32.115 -54.484 1.00 45.88 221 VAL A O 1
ATOM 1800 N N . ILE A 1 222 ? -35.768 31.283 -52.432 1.00 41.78 222 ILE A N 1
ATOM 1801 C CA . ILE A 1 222 ? -35.853 29.844 -52.724 1.00 41.78 222 ILE A CA 1
ATOM 1802 C C . ILE A 1 222 ? -36.185 29.134 -51.410 1.00 41.78 222 ILE A C 1
ATOM 1804 O O . ILE A 1 222 ? -35.385 29.091 -50.480 1.00 41.78 222 ILE A O 1
ATOM 1808 N N . CYS A 1 223 ? -37.397 28.601 -51.339 1.00 40.41 223 CYS A N 1
ATOM 1809 C CA . CYS A 1 223 ? -37.849 27.692 -50.301 1.00 40.41 223 CYS A CA 1
ATOM 1810 C C . CYS A 1 223 ? -38.022 26.327 -50.973 1.00 40.41 223 CYS A C 1
ATOM 1812 O O . CYS A 1 223 ? -38.784 26.249 -51.938 1.00 40.41 223 CYS A O 1
ATOM 1814 N N . PRO A 1 224 ? -37.380 25.254 -50.498 1.00 47.44 224 PRO A N 1
ATOM 1815 C CA . PRO A 1 224 ? -37.934 23.931 -50.648 1.00 47.44 224 PRO A CA 1
ATOM 1816 C C . PRO A 1 224 ? -38.572 23.543 -49.317 1.00 47.44 224 PRO A C 1
ATOM 1818 O O . PRO A 1 224 ? -37.906 23.358 -48.298 1.00 47.44 224 PRO A O 1
ATOM 1821 N N . ALA A 1 225 ? -39.896 23.426 -49.357 1.00 47.34 225 ALA A N 1
ATOM 1822 C CA . ALA A 1 225 ? -40.617 22.515 -48.490 1.00 47.34 225 ALA A CA 1
ATOM 1823 C C . ALA A 1 225 ? -39.987 21.114 -48.587 1.00 47.34 225 ALA A C 1
ATOM 1825 O O . ALA A 1 225 ? -39.416 20.784 -49.624 1.00 47.34 225 ALA A O 1
ATOM 1826 N N . TRP A 1 226 ? -40.134 20.296 -47.548 1.00 36.41 226 TRP A N 1
ATOM 1827 C CA . TRP A 1 226 ? -40.667 18.935 -47.654 1.00 36.41 226 TRP A CA 1
ATOM 1828 C C . TRP A 1 226 ? -41.045 18.430 -46.258 1.00 36.41 226 TRP A C 1
ATOM 1830 O O . TRP A 1 226 ? -40.350 18.655 -45.268 1.00 36.41 226 TRP A O 1
ATOM 1840 N N . SER A 1 227 ? -42.236 17.847 -46.228 1.00 38.09 227 SER A N 1
ATOM 1841 C CA . SER A 1 227 ? -43.061 17.492 -45.078 1.00 38.09 227 SER A CA 1
ATOM 1842 C C . SER A 1 227 ? -42.633 16.180 -44.402 1.00 38.09 227 SER A C 1
ATOM 1844 O O . SER A 1 227 ? -41.927 15.385 -45.021 1.00 38.09 227 SER A O 1
ATOM 1846 N N . PRO A 1 228 ? -43.106 15.921 -43.168 1.00 55.19 228 PRO A N 1
ATOM 1847 C CA . PRO A 1 228 ? -42.848 14.687 -42.435 1.00 55.19 228 PRO A CA 1
ATOM 1848 C C . PRO A 1 228 ? -43.912 13.615 -42.718 1.00 55.19 228 PRO A C 1
ATOM 1850 O O . PRO A 1 228 ? -45.098 13.936 -42.803 1.00 55.19 228 PRO A O 1
ATOM 1853 N N . TRP A 1 229 ? -43.471 12.359 -42.787 1.00 53.03 229 TRP A N 1
ATOM 1854 C CA . TRP A 1 229 ? -44.215 11.158 -42.396 1.00 53.03 229 TRP A CA 1
ATOM 1855 C C . TRP A 1 229 ? -43.241 10.216 -41.693 1.00 53.03 229 TRP A C 1
ATOM 1857 O O . TRP A 1 229 ? -42.091 10.114 -42.181 1.00 53.03 229 TRP A O 1
#

Secondary structure (DSSP, 8-state):
---S-SSSS-S---TT------EE-HHHHHHHHHHHHHIIIIIHHHHHHHHHHHTTSS-TTT-HHHHHHHHHHHHHHHHHHHHHHHHHH-EE----GGGTTB--TT-EEEEEETT--EEEEEEE-TTS--SGGGGGEEETTSHHHHHHTTPBTT-EEEEEETTEEEEEEEEEEE---HHHHHHHHHHHHHHHHHHHHHHHHHHTS------------------------

Sequence (229 aa):
MLCDSLYAVNRAVTTSEAMKTQLITREGYNKLRAEHDHLWNEKRPEITRIVSWAASLGDRSENADYTYNKRLLRQIDRRVRYLRKCLAELKIVDYAPQQEGKVFFGAWVEVENEQGDVKRFRIVGPDEIYGDTVKDYISIDSPMARALIKKEVDEEVTVNTPEGQKVWFVNRIEYVTESEEKEAESNGLVKQAGAQLILRWRKGWQCKRGSAAALPRQISVICPAWSPW